Protein AF-0000000084934682 (afdb_homodimer)

pLDDT: mean 83.74, std 20.03, range [25.81, 98.12]

Radius of gyration: 22.5 Å; Cα contacts (8 Å, |Δi|>4): 576; chains: 2; bounding box: 43×76×53 Å

Solvent-accessible surface area (backbone atoms only — not comparable to full-atom values): 17493 Å² total; per-residue (Å²): 131,80,69,84,60,88,64,85,60,50,71,60,46,51,49,49,52,50,54,51,46,47,50,42,74,69,36,77,46,41,71,40,41,32,33,26,40,72,88,53,44,62,45,45,61,56,53,51,65,71,56,56,57,58,63,85,77,63,97,74,77,80,88,66,67,68,67,53,35,62,69,46,49,42,53,41,40,40,51,52,51,57,51,47,55,53,40,20,61,41,44,59,10,59,57,66,57,35,35,40,37,39,22,68,58,14,28,41,39,35,32,59,30,85,87,51,26,33,41,28,37,36,27,39,51,82,42,54,63,69,58,54,51,49,54,49,50,54,47,35,63,57,44,47,76,52,63,38,74,69,40,46,53,52,31,38,51,54,50,56,65,29,100,131,81,68,87,57,87,67,86,59,51,71,61,46,51,49,48,51,49,53,51,47,46,50,42,74,70,35,78,45,41,73,41,41,34,34,26,40,72,88,52,43,63,44,46,62,57,52,52,65,71,55,58,60,58,65,82,79,64,98,69,75,78,87,65,66,68,66,53,35,62,69,46,48,41,53,41,39,38,51,51,52,56,51,47,54,52,39,20,61,40,43,61,10,60,57,67,56,36,36,40,38,39,23,69,58,14,27,40,38,36,33,59,29,83,85,53,25,33,42,28,37,37,26,39,51,83,42,56,62,68,59,52,51,50,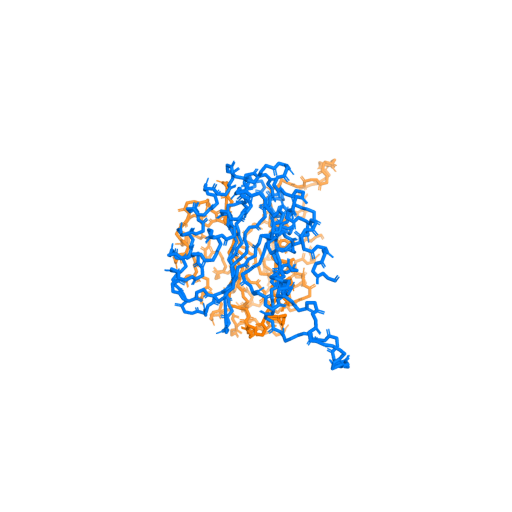54,50,50,56,46,37,62,56,44,49,76,53,62,38,74,68,41,47,51,52,30,39,50,53,49,55,65,29,97

Organism: Streptomyces venezuelae (strain ATCC 10712 / CBS 650.69 / DSM 40230 / JCM 4526 / NBRC 13096 / PD 04745) (NCBI:txid953739)

Nearest PDB structures (foldseek):
  9jue-assembly1_E  TM=8.739E-01  e=3.875E-07  Promethearchaeum syntrophicum
  1j3w-assembly1_B  TM=8.476E-01  e=4.108E-07  Thermus thermophilus HB8
  6izw-assembly1_B  TM=8.579E-01  e=1.666E-06  Myxococcus xanthus DK 1622
  6hjm-assembly2_E  TM=8.712E-01  e=7.593E-06  Myxococcus xanthus
  6hjm-assembly9_P  TM=7.479E-01  e=3.557E-06  Myxococcus xanthus

Structure (mmCIF, N/CA/C/O backbone):
data_AF-0000000084934682-model_v1
#
loop_
_entity.id
_entity.type
_entity.pdbx_description
1 polymer 'Roadblock/LAMTOR2 domain-containing protein'
#
loop_
_atom_site.group_PDB
_atom_site.id
_atom_site.type_symbol
_atom_site.label_atom_id
_atom_site.label_alt_id
_atom_site.label_comp_id
_atom_site.label_asym_id
_atom_site.label_entity_id
_atom_site.label_seq_id
_atom_site.pdbx_PDB_ins_code
_atom_site.Cartn_x
_atom_site.Cartn_y
_atom_site.Cartn_z
_atom_site.occupancy
_atom_site.B_iso_or_equiv
_atom_site.auth_seq_id
_atom_site.auth_comp_id
_atom_site.auth_asym_id
_atom_site.auth_atom_id
_atom_site.pdbx_PDB_model_num
ATOM 1 N N . MET A 1 1 ? -8.125 36.375 29.031 1 25.81 1 MET A N 1
ATOM 2 C CA . MET A 1 1 ? -8.445 35.75 27.75 1 25.81 1 MET A CA 1
ATOM 3 C C . MET A 1 1 ? -7.207 35.094 27.156 1 25.81 1 MET A C 1
ATOM 5 O O . MET A 1 1 ? -6.387 35.781 26.516 1 25.81 1 MET A O 1
ATOM 9 N N . THR A 1 2 ? -6.469 34.25 27.844 1 29.22 2 THR A N 1
ATOM 10 C CA . THR A 1 2 ? -5.223 33.625 27.391 1 29.22 2 THR A CA 1
ATOM 11 C C . THR A 1 2 ? -5.438 32.812 26.125 1 29.22 2 THR A C 1
ATOM 13 O O . THR A 1 2 ? -6.23 31.859 26.125 1 29.22 2 THR A O 1
ATOM 16 N N . ALA A 1 3 ? -5.625 33.469 24.953 1 35.53 3 ALA A N 1
ATOM 17 C CA . ALA A 1 3 ? -5.633 32.75 23.672 1 35.53 3 ALA A CA 1
ATOM 18 C C . ALA A 1 3 ? -4.684 31.578 23.672 1 35.53 3 ALA A C 1
ATOM 20 O O . ALA A 1 3 ? -3.516 31.703 24.062 1 35.53 3 ALA A O 1
ATOM 21 N N . THR A 1 4 ? -5.035 30.484 24.078 1 36.31 4 THR A N 1
ATOM 22 C CA . THR A 1 4 ? -4.258 29.266 23.969 1 36.31 4 THR A CA 1
ATOM 23 C C . THR A 1 4 ? -3.404 29.266 22.703 1 36.31 4 THR A C 1
ATOM 25 O O . THR A 1 4 ? -3.936 29.297 21.594 1 36.31 4 THR A O 1
ATOM 28 N N . GLY A 1 5 ? -2.334 30.125 22.516 1 36.66 5 GLY A N 1
ATOM 29 C CA . GLY A 1 5 ? -1.32 30.594 21.578 1 36.66 5 GLY A CA 1
ATOM 30 C C . GLY A 1 5 ? -0.757 29.484 20.719 1 36.66 5 GLY A C 1
ATOM 31 O O . GLY A 1 5 ? -0.139 28.547 21.234 1 36.66 5 GLY A O 1
ATOM 32 N N . THR A 1 6 ? -1.386 28.859 19.719 1 45.22 6 THR A N 1
ATOM 33 C CA . THR A 1 6 ? -0.563 28.625 18.547 1 45.22 6 THR A CA 1
ATOM 34 C C . THR A 1 6 ? 0.583 29.625 18.469 1 45.22 6 THR A C 1
ATOM 36 O O . THR A 1 6 ? 0.574 30.531 17.641 1 45.22 6 THR A O 1
ATOM 39 N N . PHE A 1 7 ? 0.821 30.516 19.359 1 51.47 7 PHE A N 1
ATOM 40 C CA . PHE A 1 7 ? 1.678 31.656 19.656 1 51.47 7 PHE A CA 1
ATOM 41 C C . PHE A 1 7 ? 3.09 31.422 19.125 1 51.47 7 PHE A C 1
ATOM 43 O O . PHE A 1 7 ? 3.693 32.312 18.547 1 51.47 7 PHE A O 1
ATOM 50 N N . GLY A 1 8 ? 3.85 30.266 19.453 1 69.69 8 GLY A N 1
ATOM 51 C CA . GLY A 1 8 ? 5.293 30.203 19.297 1 69.69 8 GLY A CA 1
ATOM 52 C C . GLY A 1 8 ? 5.723 29.531 18.016 1 69.69 8 GLY A C 1
ATOM 53 O O . GLY A 1 8 ? 6.902 29.203 17.844 1 69.69 8 GLY A O 1
ATOM 54 N N . LEU A 1 9 ? 4.66 29.172 17.203 1 82.31 9 LEU A N 1
ATOM 55 C CA . LEU A 1 9 ? 5.203 28.531 16.016 1 82.31 9 LEU A CA 1
ATOM 56 C C . LEU A 1 9 ? 5.719 29.562 15.023 1 82.31 9 LEU A C 1
ATOM 58 O O . LEU A 1 9 ? 5.156 30.656 14.906 1 82.31 9 LEU A O 1
ATOM 62 N N . SER A 1 10 ? 6.75 29.188 14.367 1 92.19 10 SER A N 1
ATOM 63 C CA . SER A 1 10 ? 7.293 30.031 13.312 1 92.19 10 SER A CA 1
ATOM 64 C C . SER A 1 10 ? 6.305 30.188 12.156 1 92.19 10 SER A C 1
ATOM 66 O O . SER A 1 10 ? 5.328 29.438 12.07 1 92.19 10 SER A O 1
ATOM 68 N N . THR A 1 11 ? 6.453 31.219 11.359 1 91.75 11 THR A N 1
ATOM 69 C CA . THR A 1 11 ? 5.633 31.438 10.172 1 91.75 11 THR A CA 1
ATOM 70 C C . THR A 1 11 ? 5.672 30.219 9.25 1 91.75 11 THR A C 1
ATOM 72 O O . THR A 1 11 ? 4.652 29.844 8.664 1 91.75 11 THR A O 1
ATOM 75 N N . GLU A 1 12 ? 6.84 29.594 9.18 1 91.44 12 GLU A N 1
ATOM 76 C CA . GLU A 1 12 ? 7.004 28.422 8.344 1 91.44 12 GLU A CA 1
ATOM 77 C C . GLU A 1 12 ? 6.16 27.25 8.859 1 91.44 12 GLU A C 1
ATOM 79 O O . GLU A 1 12 ? 5.508 26.562 8.078 1 91.44 12 GLU A O 1
ATOM 84 N N . ALA A 1 13 ? 6.16 27.109 10.062 1 91.88 13 ALA A N 1
ATOM 85 C CA . ALA A 1 13 ? 5.383 26.031 10.672 1 91.88 13 ALA A CA 1
ATOM 86 C C . ALA A 1 13 ? 3.887 26.266 10.492 1 91.88 13 ALA A C 1
ATOM 88 O O . ALA A 1 13 ? 3.143 25.328 10.172 1 91.88 13 ALA A O 1
ATOM 89 N N . ARG A 1 14 ? 3.469 27.438 10.703 1 91.31 14 ARG A N 1
ATOM 90 C CA . ARG A 1 14 ? 2.064 27.797 10.508 1 91.31 14 ARG A CA 1
ATOM 91 C C . ARG A 1 14 ? 1.646 27.594 9.055 1 91.31 14 ARG A C 1
ATOM 93 O O . ARG A 1 14 ? 0.523 27.172 8.781 1 91.31 14 ARG A O 1
ATOM 100 N N . ASN A 1 15 ? 2.566 27.969 8.18 1 90.62 15 ASN A N 1
ATOM 101 C CA . ASN A 1 15 ? 2.311 27.75 6.762 1 90.62 15 ASN A CA 1
ATOM 102 C C . ASN A 1 15 ? 2.082 26.281 6.445 1 90.62 15 ASN A C 1
ATOM 104 O O . ASN A 1 15 ? 1.213 25.938 5.641 1 90.62 15 ASN A O 1
ATOM 108 N N . LEU A 1 16 ? 2.816 25.453 7.066 1 92.06 16 LEU A N 1
ATOM 109 C CA . LEU A 1 16 ? 2.68 24.016 6.836 1 92.06 16 LEU A CA 1
ATOM 110 C C . LEU A 1 16 ? 1.343 23.516 7.367 1 92.06 16 LEU A C 1
ATOM 112 O O . LEU A 1 16 ? 0.713 22.641 6.75 1 92.06 16 LEU A O 1
ATOM 116 N N . GLN A 1 17 ? 1.027 24.016 8.461 1 90.69 17 GLN A N 1
ATOM 117 C CA . GLN A 1 17 ? -0.274 23.672 9.023 1 90.69 17 GLN A CA 1
ATOM 118 C C . GLN A 1 17 ? -1.404 24.062 8.078 1 90.69 17 GLN A C 1
ATOM 120 O O . GLN A 1 17 ? -2.338 23.281 7.859 1 90.69 17 GLN A O 1
ATOM 125 N N . TRP A 1 18 ? -1.23 25.25 7.609 1 91 18 TRP A N 1
ATOM 126 C CA . TRP A 1 18 ? -2.221 25.734 6.656 1 91 18 TRP A CA 1
ATOM 127 C C . TRP A 1 18 ? -2.254 24.859 5.41 1 91 18 TRP A C 1
ATOM 129 O O . TRP A 1 18 ? -3.33 24.516 4.91 1 91 18 TRP A O 1
ATOM 139 N N . LEU A 1 19 ? -1.07 24.438 4.902 1 92.12 19 LEU A N 1
ATOM 140 C CA . LEU A 1 19 ? -0.975 23.594 3.721 1 92.12 19 LEU A CA 1
ATOM 141 C C . LEU A 1 19 ? -1.658 22.25 3.965 1 92.12 19 LEU A C 1
ATOM 143 O O . LEU A 1 19 ? -2.344 21.734 3.082 1 92.12 19 LEU A O 1
ATOM 147 N N . LEU A 1 20 ? -1.482 21.766 5.102 1 93.56 20 LEU A N 1
ATOM 148 C CA . LEU A 1 20 ? -2.09 20.484 5.457 1 93.56 20 LEU A CA 1
ATOM 149 C C . LEU A 1 20 ? -3.609 20.609 5.531 1 93.56 20 LEU A C 1
ATOM 151 O O . LEU A 1 20 ? -4.332 19.75 5.027 1 93.56 20 LEU A O 1
ATOM 155 N N . GLY A 1 21 ? -4.016 21.656 6.199 1 91.38 21 GLY A N 1
ATOM 156 C CA . GLY A 1 21 ? -5.445 21.906 6.273 1 91.38 21 GLY A CA 1
ATOM 157 C C . GLY A 1 21 ? -6.098 22.062 4.91 1 91.38 21 GLY A C 1
ATOM 158 O O . GLY A 1 21 ? -7.203 21.562 4.688 1 91.38 21 GLY A O 1
ATOM 159 N N . ASN A 1 22 ? -5.426 22.688 4.004 1 90.56 22 ASN A N 1
ATOM 160 C CA . ASN A 1 22 ? -5.918 22.875 2.646 1 90.56 22 ASN A CA 1
ATOM 161 C C . ASN A 1 22 ? -6.102 21.547 1.924 1 90.56 22 ASN A C 1
ATOM 163 O O . ASN A 1 22 ? -7.027 21.391 1.126 1 90.56 22 ASN A O 1
ATOM 167 N N . LEU A 1 23 ? -5.203 20.672 2.221 1 91.88 23 LEU A N 1
ATOM 168 C CA . LEU A 1 23 ? -5.297 19.344 1.604 1 91.88 23 LEU A CA 1
ATOM 169 C C . LEU A 1 23 ? -6.609 18.672 1.982 1 91.88 23 LEU A C 1
ATOM 171 O O . LEU A 1 23 ? -7.277 18.078 1.126 1 91.88 23 LEU A O 1
ATOM 175 N N . VAL A 1 24 ? -7.047 18.766 3.141 1 91.19 24 VAL A N 1
ATOM 176 C CA . VAL A 1 24 ? -8.273 18.141 3.617 1 91.19 24 VAL A CA 1
ATOM 177 C C . VAL A 1 24 ? -9.484 18.844 3.004 1 91.19 24 VAL A C 1
ATOM 179 O O . VAL A 1 24 ? -10.453 18.203 2.6 1 91.19 24 VAL A O 1
ATOM 182 N N . GLU A 1 25 ? -9.414 20.094 2.93 1 91.06 25 GLU A N 1
ATOM 183 C CA . GLU A 1 25 ? -10.547 20.891 2.471 1 91.06 25 GLU A CA 1
ATOM 184 C C . GLU A 1 25 ? -10.695 20.812 0.954 1 91.06 25 GLU A C 1
ATOM 186 O O . GLU A 1 25 ? -11.812 20.797 0.433 1 91.06 25 GLU A O 1
ATOM 191 N N . GLU A 1 26 ? -9.648 20.641 0.26 1 92.06 26 GLU A N 1
ATOM 192 C CA . GLU A 1 26 ? -9.664 20.797 -1.189 1 92.06 26 GLU A CA 1
ATOM 193 C C . GLU A 1 26 ? -9.828 19.469 -1.9 1 92.06 26 GLU A C 1
ATOM 195 O O . GLU A 1 26 ? -10.203 19.422 -3.074 1 92.06 26 GLU A O 1
ATOM 200 N N . VAL A 1 27 ? -9.477 18.438 -1.217 1 95.12 27 VAL A N 1
ATOM 201 C CA . VAL A 1 27 ? -9.484 17.141 -1.902 1 95.12 27 VAL A CA 1
ATOM 202 C C . VAL A 1 27 ? -10.703 16.328 -1.472 1 95.12 27 VAL A C 1
ATOM 204 O O . VAL A 1 27 ? -10.758 15.828 -0.347 1 95.12 27 VAL A O 1
ATOM 207 N N . PRO A 1 28 ? -11.648 16.203 -2.396 1 95.31 28 PRO A N 1
ATOM 208 C CA . PRO A 1 28 ? -12.836 15.422 -2.037 1 95.31 28 PRO A CA 1
ATOM 209 C C . PRO A 1 28 ? -12.5 14.023 -1.528 1 95.31 28 PRO A C 1
ATOM 211 O O . PRO A 1 28 ? -11.633 13.352 -2.096 1 95.31 28 PRO A O 1
ATOM 214 N N . GLY A 1 29 ? -13.164 13.711 -0.409 1 96.12 29 GLY A N 1
ATOM 215 C CA . GLY A 1 29 ? -13.016 12.359 0.12 1 96.12 29 GLY A CA 1
ATOM 216 C C . GLY A 1 29 ? -11.961 12.258 1.202 1 96.12 29 GLY A C 1
ATOM 217 O O . GLY A 1 29 ? -11.906 11.266 1.932 1 96.12 29 GLY A O 1
ATOM 218 N N . VAL A 1 30 ? -11.07 13.219 1.27 1 96.31 30 VAL A N 1
ATOM 219 C CA . VAL A 1 30 ? -10.039 13.18 2.299 1 96.31 30 VAL A CA 1
ATOM 220 C C . VAL A 1 30 ? -10.664 13.438 3.668 1 96.31 30 VAL A C 1
ATOM 222 O O . VAL A 1 30 ? -11.398 14.414 3.848 1 96.31 30 VAL A O 1
ATOM 225 N N . ARG A 1 31 ? -10.359 12.594 4.57 1 94.25 31 ARG A N 1
ATOM 226 C CA . ARG A 1 31 ? -10.914 12.68 5.914 1 94.25 31 ARG A CA 1
ATOM 227 C C . ARG A 1 31 ? -9.898 13.266 6.891 1 94.25 31 ARG A C 1
ATOM 229 O O . ARG A 1 31 ? -10.242 14.094 7.734 1 94.25 31 ARG A O 1
ATOM 236 N N . SER A 1 32 ? -8.703 12.836 6.801 1 93.75 32 SER A N 1
ATOM 237 C CA . SER A 1 32 ? -7.645 13.312 7.684 1 93.75 32 SER A CA 1
ATOM 238 C C . SER A 1 32 ? -6.27 13.133 7.047 1 93.75 32 SER A C 1
ATOM 240 O O . SER A 1 32 ? -6.105 12.328 6.129 1 93.75 32 SER A O 1
ATOM 242 N N . VAL A 1 33 ? -5.328 13.914 7.52 1 95.88 33 VAL A N 1
ATOM 243 C CA . VAL A 1 33 ? -3.953 13.875 7.027 1 95.88 33 VAL A CA 1
ATOM 244 C C . VAL A 1 33 ? -2.982 13.992 8.203 1 95.88 33 VAL A C 1
ATOM 246 O O . VAL A 1 33 ? -3.311 14.586 9.234 1 95.88 33 VAL A O 1
ATOM 249 N N . ALA A 1 34 ? -1.797 13.43 8.016 1 95.31 34 ALA A N 1
ATOM 250 C CA . ALA A 1 34 ? -0.75 13.523 9.031 1 95.31 34 ALA A CA 1
ATOM 251 C C . ALA A 1 34 ? 0.635 13.523 8.391 1 95.31 34 ALA A C 1
ATOM 253 O O . ALA A 1 34 ? 0.842 12.906 7.344 1 95.31 34 ALA A O 1
ATOM 254 N N . VAL A 1 35 ? 1.531 14.242 9 1 95.69 35 VAL A N 1
ATOM 255 C CA . VAL A 1 35 ? 2.949 14.188 8.656 1 95.69 35 VAL A CA 1
ATOM 256 C C . VAL A 1 35 ? 3.729 13.508 9.781 1 95.69 35 VAL A C 1
ATOM 258 O O . VAL A 1 35 ? 3.633 13.914 10.938 1 95.69 35 VAL A O 1
ATOM 261 N N . VAL A 1 36 ? 4.43 12.508 9.438 1 95.56 36 VAL A N 1
ATOM 262 C CA . VAL A 1 36 ? 5.184 11.703 10.391 1 95.56 36 VAL A CA 1
ATOM 263 C C . VAL A 1 36 ? 6.672 11.766 10.055 1 95.56 36 VAL A C 1
ATOM 265 O O . VAL A 1 36 ? 7.055 11.68 8.883 1 95.56 36 VAL A O 1
ATOM 268 N N . SER A 1 37 ? 7.477 11.922 11.047 1 94.25 37 SER A N 1
ATOM 269 C CA . SER A 1 37 ? 8.922 11.953 10.844 1 94.25 37 SER A CA 1
ATOM 270 C C . SER A 1 37 ? 9.461 10.57 10.484 1 94.25 37 SER A C 1
ATOM 272 O O . SER A 1 37 ? 8.75 9.57 10.617 1 94.25 37 SER A O 1
ATOM 274 N N . SER A 1 38 ? 10.758 10.562 10.039 1 91.81 38 SER A N 1
ATOM 275 C CA . SER A 1 38 ? 11.398 9.32 9.617 1 91.81 38 SER A CA 1
ATOM 276 C C . SER A 1 38 ? 11.516 8.344 10.781 1 91.81 38 SER A C 1
ATOM 278 O O . SER A 1 38 ? 11.578 7.129 10.57 1 91.81 38 SER A O 1
ATOM 280 N N . ASP A 1 39 ? 11.539 8.891 11.977 1 90.5 39 ASP A N 1
ATOM 281 C CA . ASP A 1 39 ? 11.664 8.016 13.141 1 90.5 39 ASP A CA 1
ATOM 282 C C . ASP A 1 39 ? 10.297 7.641 13.695 1 90.5 39 ASP A C 1
ATOM 284 O O . ASP A 1 39 ? 10.195 7.059 14.781 1 90.5 39 ASP A O 1
ATOM 288 N N . GLY A 1 40 ? 9.219 8.031 13.039 1 92.62 40 GLY A N 1
ATOM 289 C CA . GLY A 1 40 ? 7.879 7.551 13.344 1 92.62 40 GLY A CA 1
ATOM 290 C C . GLY A 1 40 ? 7.102 8.477 14.258 1 92.62 40 GLY A C 1
ATOM 291 O O . GLY A 1 40 ? 6.082 8.086 14.828 1 92.62 40 GLY A O 1
ATOM 292 N N . LEU A 1 41 ? 7.562 9.711 14.453 1 91.44 41 LEU A N 1
ATOM 293 C CA . LEU A 1 41 ? 6.902 10.664 15.336 1 91.44 41 LEU A CA 1
ATOM 294 C C . LEU A 1 41 ? 5.949 11.555 14.555 1 91.44 41 LEU A C 1
ATOM 296 O O . LEU A 1 41 ? 6.266 12 13.445 1 91.44 41 LEU A O 1
ATOM 300 N N . MET A 1 42 ? 4.832 11.812 15.18 1 93.19 42 MET A N 1
ATOM 301 C CA . MET A 1 42 ? 3.859 12.703 14.555 1 93.19 42 MET A CA 1
ATOM 302 C C . MET A 1 42 ? 4.352 14.148 14.578 1 93.19 42 MET A C 1
ATOM 304 O O . MET A 1 42 ? 4.727 14.664 15.633 1 93.19 42 MET A O 1
ATOM 308 N N . LEU A 1 43 ? 4.406 14.773 13.438 1 93.25 43 LEU A N 1
ATOM 309 C CA . LEU A 1 43 ? 4.832 16.172 13.344 1 93.25 43 LEU A CA 1
ATOM 310 C C . LEU A 1 43 ? 3.629 17.094 13.195 1 93.25 43 LEU A C 1
ATOM 312 O O . LEU A 1 43 ? 3.607 18.188 13.773 1 93.25 43 LEU A O 1
ATOM 316 N N . LEU A 1 44 ? 2.682 16.672 12.406 1 91.81 44 LEU A N 1
ATOM 317 C CA . LEU A 1 44 ? 1.493 17.469 12.117 1 91.81 44 LEU A CA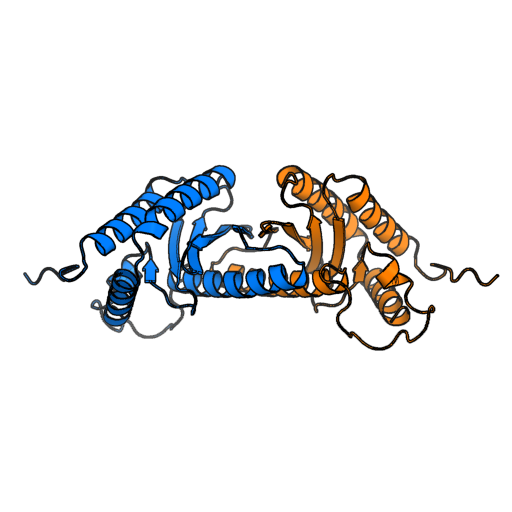 1
ATOM 318 C C . LEU A 1 44 ? 0.283 16.562 11.875 1 91.81 44 LEU A C 1
ATOM 320 O O . LEU A 1 44 ? 0.419 15.469 11.336 1 91.81 44 LEU A O 1
ATOM 324 N N . SER A 1 45 ? -0.87 16.969 12.234 1 91 45 SER A N 1
ATOM 325 C CA . SER A 1 45 ? -2.137 16.297 11.977 1 91 45 SER A CA 1
ATOM 326 C C . SER A 1 45 ? -3.244 17.297 11.664 1 91 45 SER A C 1
ATOM 328 O O . SER A 1 45 ? -3.221 18.422 12.156 1 91 45 SER A O 1
ATOM 330 N N . SER A 1 46 ? -4.145 16.812 10.875 1 84.06 46 SER A N 1
ATOM 331 C CA . SER A 1 46 ? -5.254 17.703 10.539 1 84.06 46 SER A CA 1
ATOM 332 C C . SER A 1 46 ? -6.289 17.734 11.656 1 84.06 46 SER A C 1
ATOM 334 O O . SER A 1 46 ? -7.152 18.625 11.68 1 84.06 46 SER A O 1
ATOM 336 N N . ASP A 1 47 ? -6.469 16.656 12.461 1 73.5 47 ASP A N 1
ATOM 337 C CA . ASP A 1 47 ? -7.453 16.641 13.539 1 73.5 47 ASP A CA 1
ATOM 338 C C . ASP A 1 47 ? -6.992 17.516 14.711 1 73.5 47 ASP A C 1
ATOM 340 O O . ASP A 1 47 ? -5.938 17.266 15.297 1 73.5 47 ASP A O 1
ATOM 344 N N . PRO A 1 48 ? -7.773 18.625 14.867 1 56.97 48 PRO A N 1
ATOM 345 C CA . PRO A 1 48 ? -7.438 19.516 15.984 1 56.97 48 PRO A CA 1
ATOM 346 C C . PRO A 1 48 ? -7.52 18.812 17.344 1 56.97 48 PRO A C 1
ATOM 348 O O . PRO A 1 48 ? -6.848 19.219 18.297 1 56.97 48 PRO A O 1
ATOM 351 N N . ALA A 1 49 ? -8.68 17.938 17.422 1 53.06 49 ALA A N 1
ATOM 352 C CA . ALA A 1 49 ? -8.867 17.359 18.75 1 53.06 49 ALA A CA 1
ATOM 353 C C . ALA A 1 49 ? -7.582 16.719 19.25 1 53.06 49 ALA A C 1
ATOM 355 O O . ALA A 1 49 ? -7.32 16.719 20.453 1 53.06 49 ALA A O 1
ATOM 356 N N . VAL A 1 50 ? -6.863 16.203 18.328 1 49.91 50 VAL A N 1
ATOM 357 C CA . VAL A 1 50 ? -5.582 15.68 18.781 1 49.91 50 VAL A CA 1
ATOM 358 C C . VAL A 1 50 ? -4.66 16.828 19.188 1 49.91 50 VAL A C 1
ATOM 360 O O . VAL A 1 50 ? -3.867 16.688 20.125 1 49.91 50 VAL A O 1
ATOM 363 N N . GLN A 1 51 ? -4.793 18.031 18.484 1 46.38 51 GLN A N 1
ATOM 364 C CA . GLN A 1 51 ? -3.955 19.156 18.859 1 46.38 51 GLN A CA 1
ATOM 365 C C . GLN A 1 51 ? -4.395 19.75 20.203 1 46.38 51 GLN A C 1
ATOM 367 O O . GLN A 1 51 ? -3.562 20.219 20.984 1 46.38 51 GLN A O 1
ATOM 372 N N . GLN A 1 52 ? -5.773 20.047 20.438 1 42.66 52 GLN A N 1
ATOM 373 C CA . GLN A 1 52 ? -6.309 20.766 21.594 1 42.66 52 GLN A CA 1
ATOM 374 C C . GLN A 1 52 ? -6.539 19.812 22.766 1 42.66 52 GLN A C 1
ATOM 376 O O . GLN A 1 52 ? -6.867 20.25 23.875 1 42.66 52 GLN A O 1
ATOM 381 N N . SER A 1 53 ? -6.699 18.656 22.641 1 44.56 53 SER A N 1
ATOM 382 C CA . SER A 1 53 ? -7.273 17.875 23.719 1 44.56 53 SER A CA 1
ATOM 383 C C . SER A 1 53 ? -6.414 17.953 24.984 1 44.56 53 SER A C 1
ATOM 385 O O . SER A 1 53 ? -6.43 17.047 25.812 1 44.56 53 SER A O 1
ATOM 387 N N . THR A 1 54 ? -5.648 19.172 25.078 1 37.28 54 THR A N 1
ATOM 388 C CA . THR A 1 54 ? -5.109 19.141 26.438 1 37.28 54 THR A CA 1
ATOM 389 C C . THR A 1 54 ? -6.234 19.219 27.469 1 37.28 54 THR A C 1
ATOM 391 O O . THR A 1 54 ? -6.07 18.781 28.609 1 37.28 54 THR A O 1
ATOM 394 N N . THR A 1 55 ? -7.156 20.438 27.547 1 34.06 55 THR A N 1
ATOM 395 C CA . THR A 1 55 ? -7.973 20.734 28.719 1 34.06 55 THR A CA 1
ATOM 396 C C . THR A 1 55 ? -9.062 19.688 28.906 1 34.06 55 THR A C 1
ATOM 398 O O . THR A 1 55 ? -9.633 19.562 29.984 1 34.06 55 THR A O 1
ATOM 401 N N . ALA A 1 56 ? -10.266 19.875 28.203 1 35.84 56 ALA A N 1
ATOM 402 C CA . ALA A 1 56 ? -11.383 19.141 28.781 1 35.84 56 ALA A CA 1
ATOM 403 C C . ALA A 1 56 ? -10.945 17.75 29.25 1 35.84 56 ALA A C 1
ATOM 405 O O . ALA A 1 56 ? -10.281 17.016 28.516 1 35.84 56 ALA A O 1
ATOM 406 N N . ALA A 1 57 ? -10.945 17.594 30.734 1 33.09 57 ALA A N 1
ATOM 407 C CA . ALA A 1 57 ? -10.5 16.641 31.75 1 33.09 57 ALA A CA 1
ATOM 408 C C . ALA A 1 57 ? -10.367 15.242 31.188 1 33.09 57 ALA A C 1
ATOM 410 O O . ALA A 1 57 ? -10.859 14.961 30.094 1 33.09 57 ALA A O 1
ATOM 411 N N . ALA A 1 58 ? -10.383 14.102 32.25 1 33.44 58 ALA A N 1
ATOM 412 C CA . ALA A 1 58 ? -10.539 12.742 32.75 1 33.44 58 ALA A CA 1
ATOM 413 C C . ALA A 1 58 ? -11.672 12.016 32 1 33.44 58 ALA A C 1
ATOM 415 O O . ALA A 1 58 ? -12.156 10.984 32.469 1 33.44 58 ALA A O 1
ATOM 416 N N . GLU A 1 59 ? -12.664 12.602 31.594 1 35.28 59 GLU A N 1
ATOM 417 C CA . GLU A 1 59 ? -13.641 11.539 31.375 1 35.28 59 GLU A CA 1
ATOM 418 C C . GLU A 1 59 ? -12.977 10.289 30.828 1 35.28 59 GLU A C 1
ATOM 420 O O . GLU A 1 59 ? -12.344 10.328 29.766 1 35.28 59 GLU A O 1
ATOM 425 N N . ALA A 1 60 ? -12.523 9.461 31.812 1 33.06 60 ALA A N 1
ATOM 426 C CA . ALA A 1 60 ? -11.625 8.453 32.344 1 33.06 60 ALA A CA 1
ATOM 427 C C . ALA A 1 60 ? -11.219 7.438 31.297 1 33.06 60 ALA A C 1
ATOM 429 O O . ALA A 1 60 ? -10.047 7.086 31.172 1 33.06 60 ALA A O 1
ATOM 430 N N . GLY A 1 61 ? -12.008 6.316 31.125 1 35.47 61 GLY A N 1
ATOM 431 C CA . GLY A 1 61 ? -11.719 4.891 31.078 1 35.47 61 GLY A CA 1
ATOM 432 C C . GLY A 1 61 ? -11.047 4.465 29.781 1 35.47 61 GLY A C 1
ATOM 433 O O . GLY A 1 61 ? -10.18 3.588 29.797 1 35.47 61 GLY A O 1
ATOM 434 N N . ARG A 1 62 ? -11.914 4.461 28.531 1 38.56 62 ARG A N 1
ATOM 435 C CA . ARG A 1 62 ? -11.5 3.514 27.5 1 38.56 62 ARG A CA 1
ATOM 436 C C . ARG A 1 62 ? -10.297 4.043 26.719 1 38.56 62 ARG A C 1
ATOM 438 O O . ARG A 1 62 ? -10.344 5.145 26.172 1 38.56 62 ARG A O 1
ATOM 445 N N . PRO A 1 63 ? -8.977 3.959 27.094 1 43.94 63 PRO A N 1
ATOM 446 C CA . PRO A 1 63 ? -7.715 4.141 26.375 1 43.94 63 PRO A CA 1
ATOM 447 C C . PRO A 1 63 ? -7.906 4.242 24.875 1 43.94 63 PRO A C 1
ATOM 449 O O . PRO A 1 63 ? -6.93 4.324 24.125 1 43.94 63 PRO A O 1
ATOM 452 N N . ASP A 1 64 ? -8.938 3.664 24.25 1 47.25 64 ASP A N 1
ATOM 453 C CA . ASP A 1 64 ? -9.25 3.367 22.859 1 47.25 64 ASP A CA 1
ATOM 454 C C . ASP A 1 64 ? -9.695 4.625 22.109 1 47.25 64 ASP A C 1
ATOM 456 O O . ASP A 1 64 ? -10.883 4.969 22.125 1 47.25 64 ASP A O 1
ATOM 460 N N . GLY A 1 65 ? -9.055 5.789 22.219 1 49.5 65 GLY A N 1
ATOM 461 C CA . GLY A 1 65 ? -9.57 6.785 21.281 1 49.5 65 GLY A CA 1
ATOM 462 C C . GLY A 1 65 ? -10.266 6.18 20.078 1 49.5 65 GLY A C 1
ATOM 463 O O . GLY A 1 65 ? -10.117 4.988 19.812 1 49.5 65 GLY A O 1
ATOM 464 N N . PRO A 1 66 ? -11.328 6.938 19.531 1 60.25 66 PRO A N 1
ATOM 465 C CA . PRO A 1 66 ? -12.102 6.348 18.438 1 60.25 66 PRO A CA 1
ATOM 466 C C . PRO A 1 66 ? -11.219 5.848 17.297 1 60.25 66 PRO A C 1
ATOM 468 O O . PRO A 1 66 ? -10.172 6.434 17.016 1 60.25 66 PRO A O 1
ATOM 471 N N . ARG A 1 67 ? -11.32 4.645 16.938 1 66.69 67 ARG A N 1
ATOM 472 C CA . ARG A 1 67 ? -10.734 4.109 15.711 1 66.69 67 ARG A CA 1
ATOM 473 C C . ARG A 1 67 ? -10.828 5.121 14.57 1 66.69 67 ARG A C 1
ATOM 475 O O . ARG A 1 67 ? -11.836 5.824 14.438 1 66.69 67 ARG A O 1
ATOM 482 N N . GLY A 1 68 ? -9.719 5.301 13.859 1 72.88 68 GLY A N 1
ATOM 483 C CA . GLY A 1 68 ? -9.688 6.25 12.758 1 72.88 68 GLY A CA 1
ATOM 484 C C . GLY A 1 68 ? -9.117 7.602 13.148 1 72.88 68 GLY A C 1
ATOM 485 O O . GLY A 1 68 ? -9.117 8.539 12.344 1 72.88 68 GLY A O 1
ATOM 486 N N . SER A 1 69 ? -8.641 7.688 14.352 1 79.75 69 SER A N 1
ATOM 487 C CA . SER A 1 69 ? -8.047 8.93 14.828 1 79.75 69 SER A CA 1
ATOM 488 C C . SER A 1 69 ? -6.758 9.25 14.078 1 79.75 69 SER A C 1
ATOM 490 O O . SER A 1 69 ? -6.23 8.406 13.352 1 79.75 69 SER A O 1
ATOM 492 N N . SER A 1 70 ? -6.262 10.445 14.219 1 84.75 70 SER A N 1
ATOM 493 C CA . SER A 1 70 ? -4.996 10.867 13.633 1 84.75 70 SER A CA 1
ATOM 494 C C . SER A 1 70 ? -3.826 10.07 14.203 1 84.75 70 SER A C 1
ATOM 496 O O . SER A 1 70 ? -2.838 9.82 13.516 1 84.75 70 SER A O 1
ATOM 498 N N . ALA A 1 71 ? -3.99 9.734 15.492 1 85.62 71 ALA A N 1
ATOM 499 C CA . ALA A 1 71 ? -2.957 8.898 16.094 1 85.62 71 ALA A CA 1
ATOM 500 C C . ALA A 1 71 ? -2.889 7.531 15.422 1 85.62 71 ALA A C 1
ATOM 502 O O . ALA A 1 71 ? -1.8 7.004 15.188 1 85.62 71 ALA A O 1
ATOM 503 N N . ASP A 1 72 ? -4.02 6.996 15.125 1 93.38 72 ASP A N 1
ATOM 504 C CA . ASP A 1 72 ? -4.066 5.73 14.398 1 93.38 72 ASP A CA 1
ATOM 505 C C . ASP A 1 72 ? -3.451 5.879 13.008 1 93.38 72 ASP A C 1
ATOM 507 O O . ASP A 1 72 ? -2.67 5.027 12.57 1 93.38 72 ASP A O 1
ATOM 511 N N . LEU A 1 73 ? -3.74 6.957 12.391 1 95.31 73 LEU A N 1
ATOM 512 C CA . LEU A 1 73 ? -3.195 7.207 11.062 1 95.31 73 LEU A CA 1
ATOM 513 C C . LEU A 1 73 ? -1.675 7.312 11.109 1 95.31 73 LEU A C 1
ATOM 515 O O . LEU A 1 73 ? -0.983 6.742 10.266 1 95.31 73 LEU A O 1
ATOM 519 N N . ALA A 1 74 ? -1.18 7.957 12.133 1 95 74 ALA A N 1
ATOM 520 C CA . ALA A 1 74 ? 0.267 8.102 12.258 1 95 74 ALA A CA 1
ATOM 521 C C . ALA A 1 74 ? 0.943 6.746 12.438 1 95 74 ALA A C 1
ATOM 523 O O . ALA A 1 74 ? 1.991 6.488 11.836 1 95 74 ALA A O 1
ATOM 524 N N . THR A 1 75 ? 0.38 5.887 13.219 1 94.75 75 THR A N 1
ATOM 525 C CA . THR A 1 75 ? 0.892 4.539 13.43 1 94.75 75 THR A CA 1
ATOM 526 C C . THR A 1 75 ? 0.927 3.76 12.125 1 94.75 75 THR A C 1
ATOM 528 O O . THR A 1 75 ? 1.938 3.137 11.789 1 94.75 75 THR A O 1
ATOM 531 N N . ILE A 1 76 ? -0.079 3.855 11.414 1 96.62 76 ILE A N 1
ATOM 532 C CA . ILE A 1 76 ? -0.218 3.135 10.156 1 96.62 76 ILE A CA 1
ATOM 533 C C . ILE A 1 76 ? 0.792 3.67 9.141 1 96.62 76 ILE A C 1
ATOM 535 O O . ILE A 1 76 ? 1.493 2.895 8.492 1 96.62 76 ILE A O 1
ATOM 539 N N . VAL A 1 77 ? 0.89 4.945 9.039 1 97.44 77 VAL A N 1
ATOM 540 C CA . VAL A 1 77 ? 1.786 5.598 8.094 1 97.44 77 VAL A CA 1
ATOM 541 C C . VAL A 1 77 ? 3.232 5.211 8.391 1 97.44 77 VAL A C 1
ATOM 543 O O . VAL A 1 77 ? 3.992 4.867 7.488 1 97.44 77 VAL A O 1
ATOM 546 N N . SER A 1 78 ? 3.594 5.234 9.68 1 96.94 78 SER A N 1
ATOM 547 C CA . SER A 1 78 ? 4.941 4.844 10.07 1 96.94 78 SER A CA 1
ATOM 548 C C . SER A 1 78 ? 5.223 3.387 9.719 1 96.94 78 SER A C 1
ATOM 550 O O . SER A 1 78 ? 6.293 3.064 9.203 1 96.94 78 SER A O 1
ATOM 552 N N . GLY A 1 79 ? 4.266 2.543 9.969 1 96.81 79 GLY A N 1
ATOM 553 C CA . GLY A 1 79 ? 4.402 1.135 9.633 1 96.81 79 GLY A CA 1
ATOM 554 C C . GLY A 1 79 ? 4.531 0.885 8.148 1 96.81 79 GLY A C 1
ATOM 555 O O . GLY A 1 79 ? 5.434 0.17 7.703 1 96.81 79 GLY A O 1
ATOM 556 N N . ILE A 1 80 ? 3.684 1.469 7.375 1 97.12 80 ILE A N 1
ATOM 557 C CA . ILE A 1 80 ? 3.693 1.322 5.922 1 97.12 80 ILE A CA 1
ATOM 558 C C . ILE A 1 80 ? 5.004 1.865 5.359 1 97.12 80 ILE A C 1
ATOM 560 O O . ILE A 1 80 ? 5.633 1.227 4.512 1 97.12 80 ILE A O 1
ATOM 564 N N . GLY A 1 81 ? 5.418 3.004 5.844 1 96.75 81 GLY A N 1
ATOM 565 C CA . GLY A 1 81 ? 6.68 3.576 5.402 1 96.75 81 GLY A CA 1
ATOM 566 C C . GLY A 1 81 ? 7.867 2.656 5.629 1 96.75 81 GLY A C 1
ATOM 567 O O . GLY A 1 81 ? 8.656 2.416 4.719 1 96.75 81 GLY A O 1
ATOM 568 N N . SER A 1 82 ? 7.961 2.174 6.832 1 95.81 82 SER A N 1
ATOM 569 C CA . SER A 1 82 ? 9.062 1.288 7.191 1 95.81 82 SER A CA 1
ATOM 570 C C . SER A 1 82 ? 9.062 0.027 6.332 1 95.81 82 SER A C 1
ATOM 572 O O . SER A 1 82 ? 10.102 -0.379 5.809 1 95.81 82 SER A O 1
ATOM 574 N N . LEU A 1 83 ? 7.902 -0.551 6.172 1 96.5 83 LEU A N 1
ATOM 575 C CA . LEU A 1 83 ? 7.797 -1.809 5.441 1 96.5 83 LEU A CA 1
ATOM 576 C C . LEU A 1 83 ? 8.117 -1.607 3.965 1 96.5 83 LEU A C 1
ATOM 578 O O . LEU A 1 83 ? 8.789 -2.443 3.352 1 96.5 83 LEU A O 1
ATOM 582 N N . THR A 1 84 ? 7.641 -0.576 3.393 1 97 84 THR A N 1
ATOM 583 C CA . THR A 1 84 ? 7.801 -0.397 1.953 1 97 84 THR A CA 1
ATOM 584 C C . THR A 1 84 ? 9.242 -0.017 1.612 1 97 84 THR A C 1
ATOM 586 O O . THR A 1 84 ? 9.727 -0.326 0.523 1 97 84 THR A O 1
ATOM 589 N N . ILE A 1 85 ? 9.992 0.619 2.52 1 94.31 85 ILE A N 1
ATOM 590 C CA . ILE A 1 85 ? 11.43 0.831 2.348 1 94.31 85 ILE A CA 1
ATOM 591 C C . ILE A 1 85 ? 12.141 -0.516 2.275 1 94.31 85 ILE A C 1
ATOM 593 O O . ILE A 1 85 ? 12.992 -0.727 1.407 1 94.31 85 ILE A O 1
ATOM 597 N N . GLY A 1 86 ? 11.781 -1.379 3.215 1 95.25 86 GLY A N 1
ATOM 598 C CA . GLY A 1 86 ? 12.32 -2.729 3.158 1 95.25 86 GLY A CA 1
ATOM 599 C C . GLY A 1 86 ? 11.977 -3.453 1.871 1 95.25 86 GLY A C 1
ATOM 600 O O . GLY A 1 86 ? 12.828 -4.145 1.298 1 95.25 86 GLY A O 1
ATOM 601 N N . ALA A 1 87 ? 10.773 -3.328 1.443 1 96.38 87 ALA A N 1
ATOM 602 C CA . ALA A 1 87 ? 10.336 -3.943 0.194 1 96.38 87 ALA A CA 1
ATOM 603 C C . ALA A 1 87 ? 11.148 -3.426 -0.988 1 96.38 87 ALA A C 1
ATOM 605 O O . ALA A 1 87 ? 11.562 -4.203 -1.849 1 96.38 87 ALA A O 1
ATOM 606 N N . ALA A 1 88 ? 11.32 -2.146 -1.062 1 96.38 88 ALA A N 1
ATOM 607 C CA . ALA A 1 88 ? 12.086 -1.526 -2.141 1 96.38 88 ALA A CA 1
ATOM 608 C C . ALA A 1 88 ? 13.508 -2.088 -2.201 1 96.38 88 ALA A C 1
ATOM 610 O O . ALA A 1 88 ? 14.039 -2.33 -3.287 1 96.38 88 ALA A O 1
ATOM 611 N N . ARG A 1 89 ? 14.102 -2.303 -1.062 1 95.69 89 ARG A N 1
ATOM 612 C CA . ARG A 1 89 ? 15.445 -2.867 -0.998 1 95.69 89 ARG A CA 1
ATOM 613 C C . ARG A 1 89 ? 15.461 -4.305 -1.503 1 95.69 89 ARG A C 1
ATOM 615 O O . ARG A 1 89 ? 16.328 -4.68 -2.305 1 95.69 89 ARG A O 1
ATOM 622 N N . LEU A 1 90 ? 14.492 -5.047 -1.096 1 94.06 90 LEU A N 1
ATOM 623 C CA . LEU A 1 90 ? 14.43 -6.457 -1.469 1 94.06 90 LEU A CA 1
ATOM 624 C C . LEU A 1 90 ? 14.18 -6.609 -2.965 1 94.06 90 LEU A C 1
ATOM 626 O O . LEU A 1 90 ? 14.641 -7.574 -3.58 1 94.06 90 LEU A O 1
ATOM 630 N N . MET A 1 91 ? 13.508 -5.637 -3.555 1 94.69 91 MET A N 1
ATOM 631 C CA . MET A 1 91 ? 13.094 -5.75 -4.949 1 94.69 91 MET A CA 1
ATOM 632 C C . MET A 1 91 ? 14.016 -4.941 -5.855 1 94.69 91 MET A C 1
ATOM 634 O O . MET A 1 91 ? 13.797 -4.871 -7.066 1 94.69 91 MET A O 1
ATOM 638 N N . ASP A 1 92 ? 14.992 -4.301 -5.27 1 95 92 ASP A N 1
ATOM 639 C CA . ASP A 1 92 ? 15.805 -3.344 -6.012 1 95 92 ASP A CA 1
ATOM 640 C C . ASP A 1 92 ? 14.93 -2.32 -6.734 1 95 92 ASP A C 1
ATOM 642 O O . ASP A 1 92 ? 15.117 -2.07 -7.926 1 95 92 ASP A O 1
ATOM 646 N N . GLY A 1 93 ? 14.016 -1.767 -5.926 1 96.38 93 GLY A N 1
ATOM 647 C CA . GLY A 1 93 ? 12.977 -0.924 -6.496 1 96.38 93 GLY A CA 1
ATOM 648 C C . GLY A 1 93 ? 13.305 0.556 -6.426 1 96.38 93 GLY A C 1
ATOM 649 O O . GLY A 1 93 ? 12.516 1.392 -6.875 1 96.38 93 GLY A O 1
ATOM 650 N N . GLY A 1 94 ? 14.445 0.939 -5.883 1 95.06 94 GLY A N 1
ATOM 651 C CA . GLY A 1 94 ? 14.742 2.348 -5.68 1 95.06 94 GLY A CA 1
ATOM 652 C C . GLY A 1 94 ? 13.898 2.984 -4.586 1 95.06 94 GLY A C 1
ATOM 653 O O . GLY A 1 94 ? 13.523 2.318 -3.619 1 95.06 94 GLY A O 1
ATOM 654 N N . GLY A 1 95 ? 13.68 4.273 -4.688 1 94.56 95 GLY A N 1
ATOM 655 C CA . GLY A 1 95 ? 12.875 4.984 -3.707 1 94.56 95 GLY A CA 1
ATOM 656 C C . GLY A 1 95 ? 11.391 4.711 -3.848 1 94.56 95 GLY A C 1
ATOM 657 O O . GLY A 1 95 ? 10.891 4.531 -4.961 1 94.56 95 GLY A O 1
ATOM 658 N N . VAL A 1 96 ? 10.758 4.68 -2.689 1 95.81 96 VAL A N 1
ATOM 659 C CA . VAL A 1 96 ? 9.312 4.508 -2.691 1 95.81 96 VAL A CA 1
ATOM 660 C C . VAL A 1 96 ? 8.633 5.836 -3.031 1 95.81 96 VAL A C 1
ATOM 662 O O . VAL A 1 96 ? 8.883 6.852 -2.383 1 95.81 96 VAL A O 1
ATOM 665 N N . LYS A 1 97 ? 7.793 5.805 -4.039 1 93.75 97 LYS A N 1
ATOM 666 C CA . LYS A 1 97 ? 7.09 7.012 -4.461 1 93.75 97 LYS A CA 1
ATOM 667 C C . LYS A 1 97 ? 5.766 7.164 -3.717 1 93.75 97 LYS A C 1
ATOM 669 O O . LYS A 1 97 ? 5.434 8.258 -3.254 1 93.75 97 LYS A O 1
ATOM 674 N N . GLN A 1 98 ? 5.066 6.145 -3.646 1 95 98 GLN A N 1
ATOM 675 C CA . GLN A 1 98 ? 3.73 6.207 -3.062 1 95 98 GLN A CA 1
ATOM 676 C C . GLN A 1 98 ? 3.229 4.816 -2.689 1 95 98 GLN A C 1
ATOM 678 O O . GLN A 1 98 ? 3.58 3.828 -3.336 1 95 98 GLN A O 1
ATOM 683 N N . THR A 1 99 ? 2.463 4.734 -1.619 1 97.75 99 THR A N 1
ATOM 684 C CA . THR A 1 99 ? 1.742 3.525 -1.23 1 97.75 99 THR A CA 1
ATOM 685 C C . THR A 1 99 ? 0.259 3.822 -1.032 1 97.75 99 THR A C 1
ATOM 687 O O . THR A 1 99 ? -0.102 4.844 -0.443 1 97.75 99 THR A O 1
ATOM 690 N N . MET A 1 100 ? -0.545 2.951 -1.508 1 97.44 100 MET A N 1
ATOM 691 C CA . MET A 1 100 ? -1.991 3.076 -1.355 1 97.44 100 MET A CA 1
ATOM 692 C C . MET A 1 100 ? -2.594 1.786 -0.811 1 97.44 100 MET A C 1
ATOM 694 O O . MET A 1 100 ? -2.254 0.694 -1.27 1 97.44 100 MET A O 1
ATOM 698 N N . VAL A 1 101 ? -3.439 1.896 0.135 1 97.56 101 VAL A N 1
ATOM 699 C CA . VAL A 1 101 ? -4.211 0.789 0.685 1 97.56 101 VAL A CA 1
ATOM 700 C C . VAL A 1 101 ? -5.703 1.069 0.525 1 97.56 101 VAL A C 1
ATOM 702 O O . VAL A 1 101 ? -6.242 1.979 1.161 1 97.56 101 VAL A O 1
ATOM 705 N N . ALA A 1 102 ? -6.363 0.336 -0.306 1 96.69 102 ALA A N 1
ATOM 706 C CA . ALA A 1 102 ? -7.809 0.431 -0.488 1 96.69 102 ALA A CA 1
ATOM 707 C C . ALA A 1 102 ? -8.539 -0.567 0.403 1 96.69 102 ALA A C 1
ATOM 709 O O . ALA A 1 102 ? -8.25 -1.766 0.373 1 96.69 102 ALA A O 1
ATOM 710 N N . MET A 1 103 ? -9.5 -0.072 1.183 1 96.56 103 MET A N 1
ATOM 711 C CA . MET A 1 103 ? -10.32 -0.89 2.072 1 96.56 103 MET A CA 1
ATOM 712 C C . MET A 1 103 ? -11.805 -0.708 1.766 1 96.56 103 MET A C 1
ATOM 714 O O . MET A 1 103 ? -12.172 0.154 0.968 1 96.56 103 MET A O 1
ATOM 718 N N . GLU A 1 104 ? -12.633 -1.531 2.309 1 96.12 104 GLU A N 1
ATOM 719 C CA . GLU A 1 104 ? -14.078 -1.472 2.104 1 96.12 104 GLU A CA 1
ATOM 720 C C . GLU A 1 104 ? -14.641 -0.126 2.549 1 96.12 104 GLU A C 1
ATOM 722 O O . GLU A 1 104 ? -15.531 0.429 1.894 1 96.12 104 GLU A O 1
ATOM 727 N N . GLU A 1 105 ? -14.094 0.428 3.684 1 96.88 105 GLU A N 1
ATOM 728 C CA . GLU A 1 105 ? -14.719 1.608 4.27 1 96.88 105 GLU A CA 1
ATOM 729 C C . GLU A 1 105 ? -13.75 2.783 4.324 1 96.88 105 GLU A C 1
ATOM 731 O O . GLU A 1 105 ? -13.953 3.736 5.078 1 96.88 105 GLU A O 1
ATOM 736 N N . GLY A 1 106 ? -12.633 2.654 3.518 1 96.69 106 GLY A N 1
ATOM 737 C CA . GLY A 1 106 ? -11.664 3.744 3.506 1 96.69 106 GLY A CA 1
ATOM 738 C C . GLY A 1 106 ? -10.445 3.449 2.652 1 96.69 106 GLY A C 1
ATOM 739 O O . GLY A 1 106 ? -10.336 2.371 2.066 1 96.69 106 GLY A O 1
ATOM 740 N N . SER A 1 107 ? -9.609 4.441 2.594 1 97.62 107 SER A N 1
ATOM 741 C CA . SER A 1 107 ? -8.328 4.332 1.898 1 97.62 107 SER A CA 1
ATOM 742 C C . SER A 1 107 ? -7.234 5.09 2.637 1 97.62 107 SER A C 1
ATOM 744 O O . SER A 1 107 ? -7.504 6.082 3.312 1 97.62 107 SER A O 1
ATOM 746 N N . VAL A 1 108 ? -6.074 4.547 2.52 1 97.81 108 VAL A N 1
ATOM 747 C CA . VAL A 1 108 ? -4.91 5.207 3.104 1 97.81 108 VAL A CA 1
ATOM 748 C C . VAL A 1 108 ? -3.844 5.414 2.031 1 97.81 108 VAL A C 1
ATOM 750 O O . VAL A 1 108 ? -3.537 4.5 1.265 1 97.81 108 VAL A O 1
ATOM 753 N N . PHE A 1 109 ? -3.328 6.613 1.951 1 97.81 109 PHE A N 1
ATOM 754 C CA . PHE A 1 109 ? -2.236 6.961 1.051 1 97.81 109 PHE A CA 1
ATOM 755 C C . PHE A 1 109 ? -1.015 7.426 1.835 1 97.81 109 PHE A C 1
ATOM 757 O O . PHE A 1 109 ? -1.143 8.164 2.812 1 97.81 109 PHE A O 1
ATOM 764 N N . VAL A 1 110 ? 0.126 6.973 1.407 1 98.12 110 VAL A N 1
ATOM 765 C CA . VAL A 1 110 ? 1.379 7.379 2.035 1 98.12 110 VAL A CA 1
ATOM 766 C C . VAL A 1 110 ? 2.371 7.824 0.964 1 98.12 110 VAL A C 1
ATOM 768 O O . VAL A 1 110 ? 2.559 7.137 -0.043 1 98.12 110 VAL A O 1
ATOM 771 N N . MET A 1 111 ? 2.959 8.93 1.17 1 97.5 111 MET A N 1
ATOM 772 C CA . MET A 1 111 ? 3.998 9.453 0.287 1 97.5 111 MET A CA 1
ATOM 773 C C . MET A 1 111 ? 5.164 10.016 1.092 1 97.5 111 MET A C 1
ATOM 775 O O . MET A 1 111 ? 4.957 10.656 2.125 1 97.5 111 MET A O 1
ATOM 779 N N . SER A 1 112 ? 6.309 9.805 0.578 1 94.38 112 SER A N 1
ATOM 780 C CA . SER A 1 112 ? 7.488 10.328 1.262 1 94.3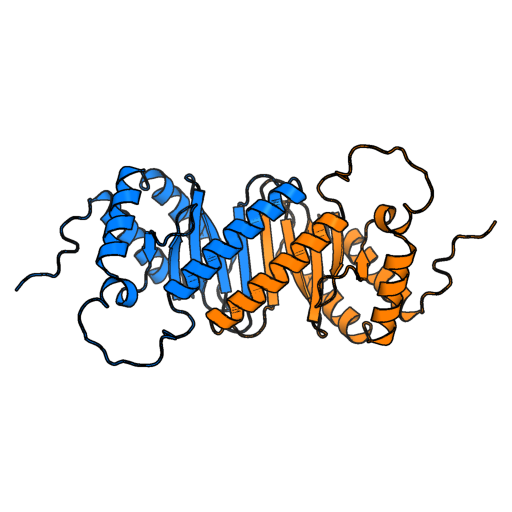8 112 SER A CA 1
ATOM 781 C C . SER A 1 112 ? 7.719 11.797 0.926 1 94.38 112 SER A C 1
ATOM 783 O O . SER A 1 112 ? 7.496 12.219 -0.21 1 94.38 112 SER A O 1
ATOM 785 N N . ILE A 1 113 ? 8.117 12.539 1.9 1 92.5 113 ILE A N 1
ATOM 786 C CA . ILE A 1 113 ? 8.609 13.906 1.733 1 92.5 113 ILE A CA 1
ATOM 787 C C . ILE A 1 113 ? 10.133 13.891 1.609 1 92.5 113 ILE A C 1
ATOM 789 O O . ILE A 1 113 ? 10.781 12.914 1.984 1 92.5 113 ILE A O 1
ATOM 793 N N . SER A 1 114 ? 10.836 14.812 1.01 1 82.81 114 SER A N 1
ATOM 794 C CA . SER A 1 114 ? 12.25 14.891 0.636 1 82.81 114 SER A CA 1
ATOM 795 C C . SER A 1 114 ? 13.148 14.578 1.823 1 82.81 114 SER A C 1
ATOM 797 O O . SER A 1 114 ? 14.211 13.969 1.658 1 82.81 114 SER A O 1
ATOM 799 N N . ASP A 1 115 ? 12.797 14.891 3.043 1 84.31 115 ASP A N 1
ATOM 800 C CA . ASP A 1 115 ? 13.68 14.711 4.188 1 84.31 115 ASP A CA 1
ATOM 801 C C . ASP A 1 115 ? 13.453 13.352 4.848 1 84.31 115 ASP A C 1
ATOM 803 O O . ASP A 1 115 ? 13.992 13.078 5.922 1 84.31 115 ASP A O 1
ATOM 807 N N . GLY A 1 116 ? 12.633 12.523 4.262 1 88.44 116 GLY A N 1
ATOM 808 C CA . GLY A 1 116 ? 12.359 11.211 4.812 1 88.44 116 GLY A CA 1
ATOM 809 C C . GLY A 1 116 ? 11.062 11.141 5.594 1 88.44 116 GLY A C 1
ATOM 810 O O . GLY A 1 116 ? 10.609 10.062 5.965 1 88.44 116 GLY A O 1
ATOM 811 N N . SER A 1 117 ? 10.484 12.32 5.828 1 94.75 117 SER A N 1
ATOM 812 C CA . SER A 1 117 ? 9.164 12.32 6.453 1 94.75 117 SER A CA 1
ATOM 813 C C . SER A 1 117 ? 8.109 11.75 5.512 1 94.75 117 SER A C 1
ATOM 815 O O . SER A 1 117 ? 8.352 11.586 4.316 1 94.75 117 SER A O 1
ATOM 817 N N . LEU A 1 118 ? 6.973 11.391 6.172 1 96.56 118 LEU A N 1
ATOM 818 C CA . LEU A 1 118 ? 5.91 10.766 5.395 1 96.56 118 LEU A CA 1
ATOM 819 C C . LEU A 1 118 ? 4.609 11.547 5.523 1 96.56 118 LEU A C 1
ATOM 821 O O . LEU A 1 118 ? 4.258 12.008 6.613 1 96.56 118 LEU A O 1
ATOM 825 N N . LEU A 1 119 ? 3.979 11.805 4.43 1 97.12 119 LEU A N 1
ATOM 826 C CA . LEU A 1 119 ? 2.605 12.289 4.391 1 97.12 119 LEU A CA 1
ATOM 827 C C . LEU A 1 119 ? 1.616 11.133 4.32 1 97.12 119 LEU A C 1
ATOM 829 O O . LEU A 1 119 ? 1.744 10.25 3.465 1 97.12 119 LEU A O 1
ATOM 833 N N . GLY A 1 120 ? 0.718 11.062 5.285 1 97.88 120 GLY A N 1
ATOM 834 C CA . GLY A 1 120 ? -0.365 10.094 5.281 1 97.88 120 GLY A CA 1
ATOM 835 C C . GLY A 1 120 ? -1.73 10.727 5.086 1 97.88 120 GLY A C 1
ATOM 836 O O . GLY A 1 120 ? -2.041 11.75 5.703 1 97.88 120 GLY A O 1
ATOM 837 N N . VAL A 1 121 ? -2.551 10.125 4.273 1 97.5 121 VAL A N 1
ATOM 838 C CA . VAL A 1 121 ? -3.898 10.617 4.004 1 97.5 121 VAL A CA 1
ATOM 839 C C . VAL A 1 121 ? -4.906 9.484 4.195 1 97.5 121 VAL A C 1
ATOM 841 O O . VAL A 1 121 ? -4.723 8.383 3.668 1 97.5 121 VAL A O 1
ATOM 844 N N . HIS A 1 122 ? -5.832 9.695 4.988 1 97.06 122 HIS A N 1
ATOM 845 C CA . HIS A 1 122 ? -7.012 8.844 5.109 1 97.06 122 HIS A CA 1
ATOM 846 C C . HIS A 1 122 ? -8.188 9.414 4.324 1 97.06 122 HIS A C 1
ATOM 848 O O . HIS A 1 122 ? -8.547 10.578 4.504 1 97.06 122 HIS A O 1
ATOM 854 N N . ALA A 1 123 ? -8.781 8.586 3.463 1 97.38 123 ALA A N 1
ATOM 855 C CA . ALA A 1 123 ? -9.844 9.062 2.588 1 97.38 123 ALA A CA 1
ATOM 856 C C . ALA A 1 123 ? -10.977 8.047 2.498 1 97.38 123 ALA A C 1
ATOM 858 O O . ALA A 1 123 ? -10.867 6.934 3.01 1 97.38 123 ALA A O 1
ATOM 859 N N . THR A 1 124 ? -12.07 8.453 1.964 1 97.12 124 THR A N 1
ATOM 860 C CA . THR A 1 124 ? -13.211 7.586 1.726 1 97.12 124 THR A CA 1
ATOM 861 C C . THR A 1 124 ? -12.867 6.492 0.718 1 97.12 124 THR A C 1
ATOM 863 O O . THR A 1 124 ? -11.914 6.633 -0.05 1 97.12 124 THR A O 1
ATOM 866 N N . PRO A 1 125 ? -13.578 5.426 0.738 1 96.06 125 PRO A N 1
ATOM 867 C CA . PRO A 1 125 ? -13.25 4.305 -0.147 1 96.06 125 PRO A CA 1
ATOM 868 C C . PRO A 1 125 ? -13.477 4.629 -1.621 1 96.06 125 PRO A C 1
ATOM 870 O O . PRO A 1 125 ? -12.891 3.994 -2.498 1 96.06 125 PRO A O 1
ATOM 873 N N . ASP A 1 126 ? -14.328 5.652 -1.911 1 95.12 126 ASP A N 1
ATOM 874 C CA . ASP A 1 126 ? -14.672 5.965 -3.295 1 95.12 126 ASP A CA 1
ATOM 875 C C . ASP A 1 126 ? -13.906 7.188 -3.793 1 95.12 126 ASP A C 1
ATOM 877 O O . ASP A 1 126 ? -14.227 7.738 -4.848 1 95.12 126 ASP A O 1
ATOM 881 N N . CYS A 1 127 ? -12.875 7.559 -3.082 1 96.25 127 CYS A N 1
ATOM 882 C CA . CYS A 1 127 ? -12.086 8.719 -3.504 1 96.25 127 CYS A CA 1
ATOM 883 C C . CYS A 1 127 ? -11.375 8.438 -4.82 1 96.25 127 CYS A C 1
ATOM 885 O O . CYS A 1 127 ? -11.125 7.281 -5.168 1 96.25 127 CYS A O 1
ATOM 887 N N . ASP A 1 128 ? -11.109 9.453 -5.562 1 94.25 128 ASP A N 1
ATOM 888 C CA . ASP A 1 128 ? -10.305 9.336 -6.77 1 94.25 128 ASP A CA 1
ATOM 889 C C . ASP A 1 128 ? -8.812 9.312 -6.434 1 94.25 128 ASP A C 1
ATOM 891 O O . ASP A 1 128 ? -8.234 10.344 -6.078 1 94.25 128 ASP A O 1
ATOM 895 N N . MET A 1 129 ? -8.227 8.195 -6.664 1 92 129 MET A N 1
ATOM 896 C CA . MET A 1 129 ? -6.832 7.984 -6.27 1 92 129 MET A CA 1
ATOM 897 C C . MET A 1 129 ? -5.91 8.938 -7.02 1 92 129 MET A C 1
ATOM 899 O O . MET A 1 129 ? -4.93 9.43 -6.457 1 92 129 MET A O 1
ATOM 903 N N . SER A 1 130 ? -6.246 9.156 -8.297 1 91.12 130 SER A N 1
ATOM 904 C CA . SER A 1 130 ? -5.395 10.031 -9.094 1 91.12 130 SER A CA 1
ATOM 905 C C . SER A 1 130 ? -5.449 11.469 -8.594 1 91.12 130 SER A C 1
ATOM 907 O O . SER A 1 130 ? -4.434 12.164 -8.586 1 91.12 130 SER A O 1
ATOM 909 N N . VAL A 1 131 ? -6.57 11.812 -8.148 1 95.31 131 VAL A N 1
ATOM 910 C CA . VAL A 1 131 ? -6.738 13.172 -7.633 1 95.31 131 VAL A CA 1
ATOM 911 C C . VAL A 1 131 ? -6.02 13.305 -6.289 1 95.31 131 VAL A C 1
ATOM 913 O O . VAL A 1 131 ? -5.277 14.266 -6.07 1 95.31 131 VAL A O 1
ATOM 916 N N . VAL A 1 132 ? -6.203 12.336 -5.418 1 96.38 132 VAL A N 1
ATOM 917 C CA . VAL A 1 132 ? -5.551 12.359 -4.113 1 96.38 132 VAL A CA 1
ATOM 918 C C . VAL A 1 132 ? -4.035 12.359 -4.289 1 96.38 132 VAL A C 1
ATOM 920 O O . VAL A 1 132 ? -3.334 13.195 -3.715 1 96.38 132 VAL A O 1
ATOM 923 N N . ALA A 1 133 ? -3.561 11.539 -5.18 1 94.5 133 ALA A N 1
ATOM 924 C CA . ALA A 1 133 ? -2.125 11.43 -5.418 1 94.5 133 ALA A CA 1
ATOM 925 C C . ALA A 1 133 ? -1.56 12.742 -5.965 1 94.5 133 ALA A C 1
ATOM 927 O O . ALA A 1 133 ? -0.465 13.156 -5.582 1 94.5 133 ALA A O 1
ATOM 928 N N . TYR A 1 134 ? -2.316 13.312 -6.805 1 94.81 134 TYR A N 1
ATOM 929 C CA . TYR A 1 134 ? -1.878 14.57 -7.395 1 94.81 134 TYR A CA 1
ATOM 930 C C . TYR A 1 134 ? -1.733 15.648 -6.324 1 94.81 134 TYR A C 1
ATOM 932 O O . TYR A 1 134 ? -0.71 16.328 -6.262 1 94.81 134 TYR A O 1
ATOM 940 N N . HIS A 1 135 ? -2.66 15.844 -5.512 1 96.69 135 HIS A N 1
ATOM 941 C CA . HIS A 1 135 ? -2.637 16.875 -4.477 1 96.69 135 HIS A CA 1
ATOM 942 C C . HIS A 1 135 ? -1.579 16.562 -3.422 1 96.69 135 HIS A C 1
ATOM 944 O O . HIS A 1 135 ? -0.954 17.484 -2.881 1 96.69 135 HIS A O 1
ATOM 950 N N . MET A 1 136 ? -1.435 15.305 -3.137 1 97.25 136 MET A N 1
ATOM 951 C CA . MET A 1 136 ? -0.354 14.938 -2.229 1 97.25 136 MET A CA 1
ATOM 952 C C . MET A 1 136 ? 1.001 15.344 -2.799 1 97.25 136 MET A C 1
ATOM 954 O O . MET A 1 136 ? 1.84 15.891 -2.084 1 97.25 136 MET A O 1
ATOM 958 N N . ALA A 1 137 ? 1.181 15.109 -4.098 1 95.31 137 ALA A N 1
ATOM 959 C CA . ALA A 1 137 ? 2.436 15.492 -4.746 1 95.31 137 ALA A CA 1
ATOM 960 C C . ALA A 1 137 ? 2.668 17 -4.648 1 95.31 137 ALA A C 1
ATOM 962 O O . ALA A 1 137 ? 3.789 17.438 -4.391 1 95.31 137 ALA A O 1
ATOM 963 N N . LEU A 1 138 ? 1.656 17.75 -4.891 1 94.5 138 LEU A N 1
ATOM 964 C CA . LEU A 1 138 ? 1.738 19.203 -4.785 1 94.5 138 LEU A CA 1
ATOM 965 C C . LEU A 1 138 ? 2.127 19.625 -3.371 1 94.5 138 LEU A C 1
ATOM 967 O O . LEU A 1 138 ? 3.014 20.469 -3.191 1 94.5 138 LEU A O 1
ATOM 971 N N . PHE A 1 139 ? 1.501 19.016 -2.367 1 94.31 139 PHE A N 1
ATOM 972 C CA . PHE A 1 139 ? 1.818 19.297 -0.974 1 94.31 139 PHE A CA 1
ATOM 973 C C . PHE A 1 139 ? 3.273 18.969 -0.669 1 94.31 139 PHE A C 1
ATOM 975 O O . PHE A 1 139 ? 3.994 19.781 -0.082 1 94.31 139 PHE A O 1
ATOM 982 N N . VAL A 1 140 ? 3.695 17.766 -1.06 1 95.62 140 VAL A N 1
ATOM 983 C CA . VAL A 1 140 ? 5.039 17.297 -0.768 1 95.62 140 VAL A CA 1
ATOM 984 C C . VAL A 1 140 ? 6.074 18.219 -1.404 1 95.62 140 VAL A C 1
ATOM 986 O O . VAL A 1 140 ? 7.098 18.531 -0.793 1 95.62 140 VAL A O 1
ATOM 989 N N . GLY A 1 141 ? 5.797 18.656 -2.625 1 93.44 141 GLY A N 1
ATOM 990 C CA . GLY A 1 141 ? 6.688 19.609 -3.275 1 93.44 141 GLY A CA 1
ATOM 991 C C . GLY A 1 141 ? 6.828 20.906 -2.512 1 93.44 141 GLY A C 1
ATOM 992 O O . GLY A 1 141 ? 7.938 21.422 -2.357 1 93.44 141 GLY A O 1
ATOM 993 N N . ARG A 1 142 ? 5.809 21.391 -1.96 1 90.62 142 ARG A N 1
ATOM 994 C CA . ARG A 1 142 ? 5.82 22.656 -1.223 1 90.62 142 ARG A CA 1
ATOM 995 C C . ARG A 1 142 ? 6.371 22.453 0.185 1 90.62 142 ARG A C 1
ATOM 997 O O . ARG A 1 142 ? 7.145 23.281 0.675 1 90.62 142 ARG A O 1
ATOM 1004 N N . ALA A 1 143 ? 5.973 21.391 0.846 1 90.94 143 ALA A N 1
ATOM 1005 C CA . ALA A 1 143 ? 6.395 21.109 2.213 1 90.94 143 ALA A CA 1
ATOM 1006 C C . ALA A 1 143 ? 7.891 20.812 2.271 1 90.94 143 ALA A C 1
ATOM 1008 O O . ALA A 1 143 ? 8.555 21.125 3.262 1 90.94 143 ALA A O 1
ATOM 1009 N N . GLY A 1 144 ? 8.414 20.094 1.335 1 88.56 144 GLY A N 1
ATOM 1010 C CA . GLY A 1 144 ? 9.828 19.75 1.305 1 88.56 144 GLY A CA 1
ATOM 1011 C C . GLY A 1 144 ? 10.734 20.953 1.479 1 88.56 144 GLY A C 1
ATOM 1012 O O . GLY A 1 144 ? 11.789 20.859 2.113 1 88.56 144 GLY A O 1
ATOM 1013 N N . HIS A 1 145 ? 10.32 22.047 1.037 1 86.25 145 HIS A N 1
ATOM 1014 C CA . HIS A 1 145 ? 11.117 23.266 1.114 1 86.25 145 HIS A CA 1
ATOM 1015 C C . HIS A 1 145 ? 10.953 23.938 2.469 1 86.25 145 HIS A C 1
ATOM 1017 O O . HIS A 1 145 ? 11.852 24.672 2.916 1 86.25 145 HIS A O 1
ATOM 1023 N N . VAL A 1 146 ? 9.883 23.641 3.107 1 89.12 146 VAL A N 1
ATOM 1024 C CA . VAL A 1 146 ? 9.531 24.344 4.336 1 89.12 146 VAL A CA 1
ATOM 1025 C C . VAL A 1 146 ? 9.961 23.516 5.547 1 89.12 146 VAL A C 1
ATOM 1027 O O . VAL A 1 146 ? 10.297 24.078 6.594 1 89.12 146 VAL A O 1
ATOM 1030 N N . LEU A 1 147 ? 10.016 22.25 5.41 1 91.19 147 LEU A N 1
ATOM 1031 C CA . LEU A 1 147 ? 10.289 21.344 6.523 1 91.19 147 LEU A CA 1
ATOM 1032 C C . LEU A 1 147 ? 11.789 21.266 6.801 1 91.19 147 LEU A C 1
ATOM 1034 O O . LEU A 1 147 ? 12.422 20.234 6.535 1 91.19 147 LEU A O 1
ATOM 1038 N N . THR A 1 148 ? 12.328 22.297 7.332 1 89.5 148 THR A N 1
ATOM 1039 C CA . THR A 1 148 ? 13.727 22.344 7.754 1 89.5 148 THR A CA 1
ATOM 1040 C C . THR A 1 148 ? 13.914 21.641 9.102 1 89.5 148 THR A C 1
ATOM 1042 O O . THR A 1 148 ? 12.93 21.344 9.789 1 89.5 148 THR A O 1
ATOM 1045 N N . PRO A 1 149 ? 15.117 21.406 9.367 1 89.44 149 PRO A N 1
ATOM 1046 C CA . PRO A 1 149 ? 15.359 20.812 10.688 1 89.44 149 PRO A CA 1
ATOM 1047 C C . PRO A 1 149 ? 14.789 21.656 11.828 1 89.44 149 PRO A C 1
ATOM 1049 O O . PRO A 1 149 ? 14.25 21.125 12.797 1 89.44 149 PRO A O 1
ATOM 1052 N N . GLU A 1 150 ? 14.859 22.984 11.625 1 90.44 150 GLU A N 1
ATOM 1053 C CA . GLU A 1 150 ? 14.336 23.906 12.625 1 90.44 150 GLU A CA 1
ATOM 1054 C C . GLU A 1 150 ? 12.812 23.797 12.727 1 90.44 150 GLU A C 1
ATOM 1056 O O . GLU A 1 150 ? 12.258 23.734 13.828 1 90.44 150 GLU A O 1
ATOM 1061 N N . VAL A 1 151 ? 12.18 23.719 11.617 1 92.25 151 VAL A N 1
ATOM 1062 C CA . VAL A 1 151 ? 10.727 23.641 11.586 1 92.25 151 VAL A CA 1
ATOM 1063 C C . VAL A 1 151 ? 10.273 22.297 12.133 1 92.25 151 VAL A C 1
ATOM 1065 O O . VAL A 1 151 ? 9.297 22.219 12.891 1 92.25 151 VAL A O 1
ATOM 1068 N N . ARG A 1 152 ? 10.961 21.281 11.867 1 91.19 152 ARG A N 1
ATOM 1069 C CA . ARG A 1 152 ? 10.648 19.953 12.375 1 91.19 152 ARG A CA 1
ATOM 1070 C C . ARG A 1 152 ? 10.703 19.906 13.898 1 91.19 152 ARG A C 1
ATOM 1072 O O . ARG A 1 152 ? 9.812 19.375 14.547 1 91.19 152 ARG A O 1
ATOM 1079 N N . SER A 1 153 ? 11.773 20.484 14.375 1 91 153 SER A N 1
ATOM 1080 C CA . SER A 1 153 ? 11.945 20.516 15.828 1 91 153 SER A CA 1
ATOM 1081 C C . SER A 1 153 ? 10.805 21.281 16.5 1 91 153 SER A C 1
ATOM 1083 O O . SER A 1 153 ? 10.312 20.859 17.547 1 91 153 SER A O 1
ATOM 1085 N N . GLU A 1 154 ? 10.445 22.328 15.891 1 91.94 154 GLU A N 1
ATOM 1086 C CA . GLU A 1 154 ? 9.359 23.141 16.422 1 91.94 154 GLU A CA 1
ATOM 1087 C C . GLU A 1 154 ? 8.039 22.375 16.438 1 91.94 154 GLU A C 1
ATOM 1089 O O . GLU A 1 154 ? 7.305 22.391 17.422 1 91.94 154 GLU A O 1
ATOM 1094 N N . LEU A 1 155 ? 7.809 21.703 15.391 1 90.75 155 LEU A N 1
ATOM 1095 C CA . LEU A 1 155 ? 6.566 20.938 15.281 1 90.75 155 LEU A CA 1
ATOM 1096 C C . LEU A 1 155 ? 6.551 19.781 16.266 1 90.75 155 LEU A C 1
ATOM 1098 O O . LEU A 1 155 ? 5.512 19.484 16.859 1 90.75 155 LEU A O 1
ATOM 1102 N N . ARG A 1 156 ? 7.676 19.188 16.453 1 88.5 156 ARG A N 1
ATOM 1103 C CA . ARG A 1 156 ? 7.789 18.094 17.422 1 88.5 156 ARG A CA 1
ATOM 1104 C C . ARG A 1 156 ? 7.488 18.562 18.828 1 88.5 156 ARG A C 1
ATOM 1106 O O . ARG A 1 156 ? 6.754 17.906 19.578 1 88.5 156 ARG A O 1
ATOM 1113 N N . LYS A 1 157 ? 7.988 19.688 19.172 1 86.94 157 LYS A N 1
ATOM 1114 C CA . LYS A 1 157 ? 7.77 20.25 20.5 1 86.94 157 LYS A CA 1
ATOM 1115 C C . LYS A 1 157 ? 6.297 20.609 20.703 1 86.94 157 LYS A C 1
ATOM 1117 O O . LYS A 1 157 ? 5.766 20.438 21.812 1 86.94 157 LYS A O 1
ATOM 1122 N N . SER A 1 158 ? 5.762 21.094 19.656 1 84.94 158 SER A N 1
ATOM 1123 C CA . SER A 1 158 ? 4.355 21.484 19.734 1 84.94 158 SER A CA 1
ATOM 1124 C C . SER A 1 158 ? 3.465 20.266 19.969 1 84.94 158 SER A C 1
ATOM 1126 O O . SER A 1 158 ? 2.479 20.328 20.703 1 84.94 158 SER A O 1
ATOM 1128 N N . MET A 1 159 ? 3.814 19.188 19.344 1 81.88 159 MET A N 1
ATOM 1129 C CA . MET A 1 159 ? 3.035 17.969 19.484 1 81.88 159 MET A CA 1
ATOM 1130 C C . MET A 1 159 ? 3.221 17.359 20.859 1 81.88 159 MET A C 1
ATOM 1132 O O . MET A 1 159 ? 2.299 16.734 21.406 1 81.88 159 MET A O 1
ATOM 1136 N N . GLU A 1 160 ? 4.438 17.484 21.406 1 77.75 160 GLU A N 1
ATOM 1137 C CA . GLU A 1 160 ? 4.727 16.969 22.75 1 77.75 160 GLU A CA 1
ATOM 1138 C C . GLU A 1 160 ? 4.02 17.781 23.812 1 77.75 160 GLU A C 1
ATOM 1140 O O . GLU A 1 160 ? 3.703 17.266 24.891 1 77.75 160 GLU A O 1
ATOM 1145 N N . SER A 1 161 ? 3.908 19.047 23.531 1 71.31 161 SER A N 1
ATOM 1146 C CA . SER A 1 161 ? 3.291 19.938 24.516 1 71.31 161 SER A CA 1
ATOM 1147 C C . SER A 1 161 ? 1.779 19.734 24.562 1 71.31 161 SER A C 1
ATOM 1149 O O . SER A 1 161 ? 1.14 20.047 25.578 1 71.31 161 SER A O 1
ATOM 1151 N N . THR A 1 162 ? 1.271 19.328 23.5 1 59.09 162 THR A N 1
ATOM 1152 C CA . THR A 1 162 ? -0.171 19.109 23.469 1 59.09 162 THR A CA 1
ATOM 1153 C C . THR A 1 162 ? -0.528 17.75 24.062 1 59.09 162 THR A C 1
ATOM 1155 O O . THR A 1 162 ? -1.656 17.547 24.516 1 59.09 162 THR A O 1
ATOM 1158 N N . GLN A 1 163 ? 0.465 16.875 24.344 1 49.97 163 GLN A N 1
ATOM 1159 C CA . GLN A 1 163 ? 0.195 15.602 25.016 1 49.97 163 GLN A CA 1
ATOM 1160 C C . GLN A 1 163 ? 0.228 15.766 26.531 1 49.97 163 GLN A C 1
ATOM 1162 O O . GLN A 1 163 ? 1.02 16.547 27.062 1 49.97 163 GLN A O 1
ATOM 1167 N N . MET B 1 1 ? 14.43 -41.406 -18.609 1 26.03 1 MET B N 1
ATOM 1168 C CA . MET B 1 1 ? 13.977 -40.031 -18.859 1 26.03 1 MET B CA 1
ATOM 1169 C C . MET B 1 1 ? 12.938 -39.625 -17.828 1 26.03 1 MET B C 1
ATOM 1171 O O . MET B 1 1 ? 11.758 -39.938 -17.953 1 26.03 1 MET B O 1
ATOM 1175 N N . THR B 1 2 ? 13.164 -39.719 -16.531 1 29.55 2 THR B N 1
ATOM 1176 C CA . THR B 1 2 ? 12.211 -39.438 -15.469 1 29.55 2 THR B CA 1
ATOM 1177 C C . THR B 1 2 ? 11.781 -37.969 -15.531 1 29.55 2 THR B C 1
ATOM 1179 O O . THR B 1 2 ? 12.617 -37.062 -15.406 1 29.55 2 THR B O 1
ATOM 1182 N N . ALA B 1 3 ? 10.984 -37.562 -16.562 1 35.69 3 ALA B N 1
ATOM 1183 C CA . ALA B 1 3 ? 10.375 -36.25 -16.594 1 35.69 3 ALA B CA 1
ATOM 1184 C C . ALA B 1 3 ? 10.023 -35.781 -15.18 1 35.69 3 ALA B C 1
ATOM 1186 O O . ALA B 1 3 ? 9.352 -36.469 -14.43 1 35.69 3 ALA B O 1
ATOM 1187 N N . THR B 1 4 ? 10.867 -35.25 -14.492 1 36.91 4 THR B N 1
ATOM 1188 C CA . THR B 1 4 ? 10.609 -34.656 -13.195 1 36.91 4 THR B CA 1
ATOM 1189 C C . THR B 1 4 ? 9.234 -33.969 -13.18 1 36.91 4 THR B C 1
ATOM 1191 O O . THR B 1 4 ? 9.047 -32.906 -13.789 1 36.91 4 THR B O 1
ATOM 1194 N N . GLY B 1 5 ? 8.102 -34.625 -13.578 1 36.09 5 GLY B N 1
ATOM 1195 C CA . GLY B 1 5 ? 6.656 -34.5 -13.734 1 36.09 5 GLY B CA 1
ATOM 1196 C C . GLY B 1 5 ? 6.027 -33.594 -12.688 1 36.09 5 GLY B C 1
ATOM 1197 O O . GLY B 1 5 ? 6.395 -33.656 -11.508 1 36.09 5 GLY B O 1
ATOM 1198 N N . THR B 1 6 ? 5.688 -32.281 -12.867 1 45.75 6 THR B N 1
ATOM 1199 C CA . THR B 1 6 ? 4.426 -31.75 -12.359 1 45.75 6 THR B CA 1
ATOM 1200 C C . THR B 1 6 ? 3.434 -32.875 -12.102 1 45.75 6 THR B C 1
ATOM 1202 O O . THR B 1 6 ? 2.451 -33.031 -12.828 1 45.75 6 THR B O 1
ATOM 1205 N N . PHE B 1 7 ? 3.697 -34.094 -12.211 1 52.19 7 PHE B N 1
ATOM 1206 C CA . PHE B 1 7 ? 3.043 -35.406 -12.195 1 52.19 7 PHE B CA 1
ATOM 1207 C C . PHE B 1 7 ? 1.953 -35.438 -11.125 1 52.19 7 PHE B C 1
ATOM 1209 O O . PHE B 1 7 ? 0.864 -35.969 -11.367 1 52.19 7 PHE B O 1
ATOM 1216 N N . GLY B 1 8 ? 2.178 -35 -9.828 1 70.62 8 GLY B N 1
ATOM 1217 C CA . GLY B 1 8 ? 1.257 -35.344 -8.758 1 70.62 8 GLY B CA 1
ATOM 1218 C C . GLY B 1 8 ? 0.287 -34.25 -8.422 1 70.62 8 GLY B C 1
ATOM 1219 O O . GLY B 1 8 ? -0.474 -34.344 -7.461 1 70.62 8 GLY B O 1
ATOM 1220 N N . LEU B 1 9 ? 0.437 -33.156 -9.266 1 82.62 9 LEU B N 1
ATOM 1221 C CA . LEU B 1 9 ? -0.535 -32.125 -8.859 1 82.62 9 LEU B CA 1
ATOM 1222 C C . LEU B 1 9 ? -1.908 -32.438 -9.453 1 82.62 9 LEU B C 1
ATOM 1224 O O . LEU B 1 9 ? -2.01 -32.969 -10.57 1 82.62 9 LEU B O 1
ATOM 1228 N N . SER B 1 10 ? -2.893 -32.094 -8.695 1 92.12 10 SER B N 1
ATOM 1229 C CA . SER B 1 10 ? -4.266 -32.219 -9.172 1 92.12 10 SER B CA 1
ATOM 1230 C C . SER B 1 10 ? -4.531 -31.297 -10.352 1 92.12 10 SER B C 1
ATOM 1232 O O . SER B 1 10 ? -3.748 -30.391 -10.617 1 92.12 10 SER B O 1
ATOM 1234 N N . THR B 1 11 ? -5.543 -31.609 -11.148 1 91.69 11 THR B N 1
ATOM 1235 C CA . THR B 1 11 ? -5.961 -30.766 -12.266 1 91.69 11 THR B CA 1
ATOM 1236 C C . THR B 1 11 ? -6.234 -29.344 -11.797 1 91.69 11 THR B C 1
ATOM 1238 O O . THR B 1 11 ? -5.902 -28.375 -12.484 1 91.69 11 THR B O 1
ATOM 1241 N N . GLU B 1 12 ? -6.805 -29.234 -10.602 1 91.38 12 GLU B N 1
ATOM 1242 C CA . GLU B 1 12 ? -7.113 -27.922 -10.031 1 91.38 12 GLU B CA 1
ATOM 1243 C C . GLU B 1 12 ? -5.84 -27.141 -9.75 1 91.38 12 GLU B C 1
ATOM 1245 O O . GLU B 1 12 ? -5.766 -25.938 -10.055 1 91.38 12 GLU B O 1
ATOM 1250 N N . ALA B 1 13 ? -4.926 -27.766 -9.25 1 91.88 13 ALA B N 1
ATOM 1251 C CA . ALA B 1 13 ? -3.656 -27.125 -8.945 1 91.88 13 ALA B CA 1
ATOM 1252 C C . ALA B 1 13 ? -2.941 -26.672 -10.219 1 91.88 13 ALA B C 1
ATOM 1254 O O . ALA B 1 13 ? -2.402 -25.578 -10.281 1 91.88 13 ALA B O 1
ATOM 1255 N N . ARG B 1 14 ? -2.934 -27.516 -11.18 1 91.38 14 ARG B N 1
ATOM 1256 C CA . ARG B 1 14 ? -2.318 -27.188 -12.469 1 91.38 14 ARG B CA 1
ATOM 1257 C C . ARG B 1 14 ? -3.035 -26.016 -13.133 1 91.38 14 ARG B C 1
ATOM 1259 O O . ARG B 1 14 ? -2.398 -25.172 -13.766 1 91.38 14 ARG B O 1
ATOM 1266 N N . ASN B 1 15 ? -4.34 -26.047 -12.984 1 90.62 15 ASN B N 1
ATOM 1267 C CA . ASN B 1 15 ? -5.129 -24.938 -13.508 1 90.62 15 ASN B CA 1
ATOM 1268 C C . ASN B 1 15 ? -4.723 -23.609 -12.867 1 90.62 15 ASN B C 1
ATOM 1270 O O . ASN B 1 15 ? -4.648 -22.578 -13.547 1 90.62 15 ASN B O 1
ATOM 1274 N N . LEU B 1 16 ? -4.473 -23.641 -11.625 1 92.12 16 LEU B N 1
ATOM 1275 C CA . LEU B 1 16 ? -4.078 -22.422 -10.922 1 92.12 16 LEU B CA 1
ATOM 1276 C C . LEU B 1 16 ? -2.705 -21.938 -11.391 1 92.12 16 LEU B C 1
ATOM 1278 O O . LEU B 1 16 ? -2.473 -20.734 -11.516 1 92.12 16 LEU B O 1
ATOM 1282 N N . GLN B 1 17 ? -1.891 -22.891 -11.555 1 90.62 17 GLN B N 1
ATOM 1283 C CA . GLN B 1 17 ? -0.572 -22.547 -12.078 1 90.62 17 GLN B CA 1
ATOM 1284 C C . GLN B 1 17 ? -0.679 -21.891 -13.445 1 90.62 17 GLN B C 1
ATOM 1286 O O . GLN B 1 17 ? -0.002 -20.891 -13.711 1 90.62 17 GLN B O 1
ATOM 1291 N N . TRP B 1 18 ? -1.506 -22.484 -14.211 1 91 18 TRP B N 1
ATOM 1292 C CA . TRP B 1 18 ? -1.738 -21.938 -15.539 1 91 18 TRP B CA 1
ATOM 1293 C C . TRP B 1 18 ? -2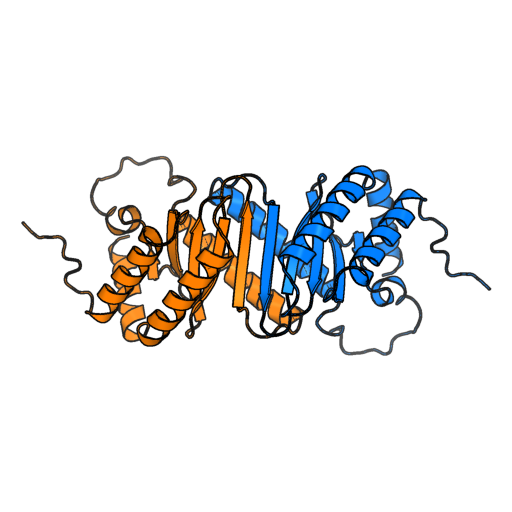.32 -20.531 -15.445 1 91 18 TRP B C 1
ATOM 1295 O O . TRP B 1 18 ? -1.903 -19.625 -16.172 1 91 18 TRP B O 1
ATOM 1305 N N 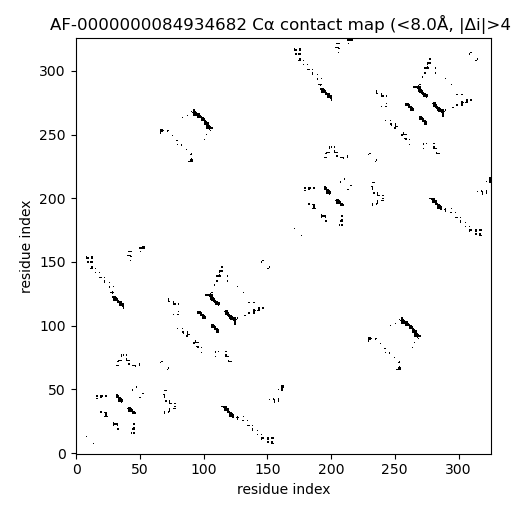. LEU B 1 19 ? -3.287 -20.312 -14.516 1 92.06 19 LEU B N 1
ATOM 1306 C CA . LEU B 1 19 ? -3.906 -19 -14.32 1 92.06 19 LEU B CA 1
ATOM 1307 C C . LEU B 1 19 ? -2.867 -17.969 -13.906 1 92.06 19 LEU B C 1
ATOM 1309 O O . LEU B 1 19 ? -2.9 -16.828 -14.375 1 92.06 19 LEU B O 1
ATOM 1313 N N . LEU B 1 20 ? -2.006 -18.375 -13.094 1 93.44 20 LEU B N 1
ATOM 1314 C CA . LEU B 1 20 ? -0.956 -17.484 -12.625 1 93.44 20 LEU B CA 1
ATOM 1315 C C . LEU B 1 20 ? -0.003 -17.125 -13.758 1 93.44 20 LEU B C 1
ATOM 1317 O O . LEU B 1 20 ? 0.366 -15.953 -13.914 1 93.44 20 LEU B O 1
ATOM 1321 N N . GLY B 1 21 ? 0.388 -18.141 -14.469 1 91.25 21 GLY B N 1
ATOM 1322 C CA . GLY B 1 21 ? 1.238 -17.906 -15.625 1 91.25 21 GLY B CA 1
ATOM 1323 C C . GLY B 1 21 ? 0.622 -16.953 -16.641 1 91.25 21 GLY B C 1
ATOM 1324 O O . GLY B 1 21 ? 1.312 -16.094 -17.203 1 91.25 21 GLY B O 1
ATOM 1325 N N . ASN B 1 22 ? -0.637 -17.078 -16.844 1 90.56 22 ASN B N 1
ATOM 1326 C CA . ASN B 1 22 ? -1.362 -16.219 -17.781 1 90.56 22 ASN B CA 1
ATOM 1327 C C . ASN B 1 22 ? -1.33 -14.758 -17.328 1 90.56 22 ASN B C 1
ATOM 1329 O O . ASN B 1 22 ? -1.281 -13.852 -18.156 1 90.56 22 ASN B O 1
ATOM 1333 N N . LEU B 1 23 ? -1.392 -14.602 -16.047 1 91.81 23 LEU B N 1
ATOM 1334 C CA . LEU B 1 23 ? -1.342 -13.25 -15.516 1 91.81 23 LEU B CA 1
ATOM 1335 C C . LEU B 1 23 ? -0.041 -12.555 -15.906 1 91.81 23 LEU B C 1
ATOM 1337 O O . LEU B 1 23 ? -0.05 -11.391 -16.312 1 91.81 23 LEU B O 1
ATOM 1341 N N . VAL B 1 24 ? 1.031 -13.195 -15.891 1 91.19 24 VAL B N 1
ATOM 1342 C CA . VAL B 1 24 ? 2.334 -12.633 -16.234 1 91.19 24 VAL B CA 1
ATOM 1343 C C . VAL B 1 24 ? 2.404 -12.367 -17.734 1 91.19 24 VAL B C 1
ATOM 1345 O O . VAL B 1 24 ? 2.924 -11.336 -18.172 1 91.19 24 VAL B O 1
ATOM 1348 N N . GLU B 1 25 ? 1.901 -13.234 -18.469 1 91.06 25 GLU B N 1
ATOM 1349 C CA . GLU B 1 25 ? 2.008 -13.156 -19.922 1 91.06 25 GLU B CA 1
ATOM 1350 C C . GLU B 1 25 ? 1.037 -12.125 -20.5 1 91.06 25 GLU B C 1
ATOM 1352 O O . GLU B 1 25 ? 1.358 -11.422 -21.453 1 91.06 25 GLU B O 1
ATOM 1357 N N . GLU B 1 26 ? -0.046 -11.914 -19.859 1 92.12 26 GLU B N 1
ATOM 1358 C CA . GLU B 1 26 ? -1.125 -11.133 -20.469 1 92.12 26 GLU B CA 1
ATOM 1359 C C . GLU B 1 26 ? -1.094 -9.688 -19.984 1 92.12 26 GLU B C 1
ATOM 1361 O O . GLU B 1 26 ? -1.687 -8.805 -20.625 1 92.12 26 GLU B O 1
ATOM 1366 N N . VAL B 1 27 ? -0.49 -9.469 -18.875 1 95.06 27 VAL B N 1
ATOM 1367 C CA . VAL B 1 27 ? -0.552 -8.125 -18.312 1 95.06 27 VAL B CA 1
ATOM 1368 C C . VAL B 1 27 ? 0.775 -7.406 -18.547 1 95.06 27 VAL B C 1
ATOM 1370 O O . VAL B 1 27 ? 1.778 -7.723 -17.906 1 95.06 27 VAL B O 1
ATOM 1373 N N . PRO B 1 28 ? 0.736 -6.434 -19.453 1 95.19 28 PRO B N 1
ATOM 1374 C CA . PRO B 1 28 ? 1.981 -5.707 -19.703 1 95.19 28 PRO B CA 1
ATOM 1375 C C . PRO B 1 28 ? 2.598 -5.129 -18.438 1 95.19 28 PRO B C 1
ATOM 1377 O O . PRO B 1 28 ? 1.883 -4.582 -17.594 1 95.19 28 PRO B O 1
ATOM 1380 N N . GLY B 1 29 ? 3.91 -5.359 -18.344 1 96 29 GLY B N 1
ATOM 1381 C CA . GLY B 1 29 ? 4.641 -4.766 -17.234 1 96 29 GLY B CA 1
ATOM 1382 C C . GLY B 1 29 ? 4.797 -5.707 -16.062 1 96 29 GLY B C 1
ATOM 1383 O O . GLY B 1 29 ? 5.613 -5.465 -15.164 1 96 29 GLY B O 1
ATOM 1384 N N . VAL B 1 30 ? 3.984 -6.734 -15.992 1 96.25 30 VAL B N 1
ATOM 1385 C CA . VAL B 1 30 ? 4.098 -7.68 -14.883 1 96.25 30 VAL B CA 1
ATOM 1386 C C . VAL B 1 30 ? 5.371 -8.5 -15.039 1 96.25 30 VAL B C 1
ATOM 1388 O O . VAL B 1 30 ? 5.629 -9.07 -16.094 1 96.25 30 VAL B O 1
ATOM 1391 N N . ARG B 1 31 ? 6.105 -8.547 -13.992 1 94.19 31 ARG B N 1
ATOM 1392 C CA . ARG B 1 31 ? 7.379 -9.258 -14 1 94.19 31 ARG B CA 1
ATOM 1393 C C . ARG B 1 31 ? 7.254 -10.609 -13.297 1 94.19 31 ARG B C 1
ATOM 1395 O O . ARG B 1 31 ? 7.793 -11.609 -13.773 1 94.19 31 ARG B O 1
ATOM 1402 N N . SER B 1 32 ? 6.594 -10.641 -12.211 1 93.69 32 SER B N 1
ATOM 1403 C CA . SER B 1 32 ? 6.418 -11.875 -11.453 1 93.69 32 SER B CA 1
ATOM 1404 C C . SER B 1 32 ? 5.176 -11.805 -10.57 1 93.69 32 SER B C 1
ATOM 1406 O O . SER B 1 32 ? 4.68 -10.719 -10.266 1 93.69 32 SER B O 1
ATOM 1408 N N . VAL B 1 33 ? 4.676 -12.969 -10.219 1 95.75 33 VAL B N 1
ATOM 1409 C CA . VAL B 1 33 ? 3.494 -13.094 -9.375 1 95.75 33 VAL B CA 1
ATOM 1410 C C . VAL B 1 33 ? 3.697 -14.211 -8.359 1 95.75 33 VAL B C 1
ATOM 1412 O O . VAL B 1 33 ? 4.441 -15.164 -8.617 1 95.75 33 VAL B O 1
ATOM 1415 N N . ALA B 1 34 ? 3.021 -14.086 -7.234 1 95.31 34 ALA B N 1
ATOM 1416 C CA . ALA B 1 34 ? 3.068 -15.125 -6.207 1 95.31 34 ALA B CA 1
ATOM 1417 C C . ALA B 1 34 ? 1.756 -15.188 -5.434 1 95.31 34 ALA B C 1
ATOM 1419 O O . ALA B 1 34 ? 1.083 -14.172 -5.254 1 95.31 34 ALA B O 1
ATOM 1420 N N . VAL B 1 35 ? 1.403 -16.375 -5.027 1 95.69 35 VAL B N 1
ATOM 1421 C CA . VAL B 1 35 ? 0.302 -16.594 -4.094 1 95.69 35 VAL B CA 1
ATOM 1422 C C . VAL B 1 35 ? 0.851 -17.062 -2.746 1 95.69 35 VAL B C 1
ATOM 1424 O O . VAL B 1 35 ? 1.609 -18.031 -2.676 1 95.69 35 VAL B O 1
ATOM 1427 N N . VAL B 1 36 ? 0.506 -16.359 -1.735 1 95.5 36 VAL B N 1
ATOM 1428 C CA . VAL B 1 36 ? 0.992 -16.609 -0.384 1 95.5 36 VAL B CA 1
ATOM 1429 C C . VAL B 1 36 ? -0.184 -16.938 0.534 1 95.5 36 VAL B C 1
ATOM 1431 O O . VAL B 1 36 ? -1.228 -16.281 0.473 1 95.5 36 VAL B O 1
ATOM 1434 N N . SER B 1 37 ? -0.024 -17.922 1.339 1 94.25 37 SER B N 1
ATOM 1435 C CA . SER B 1 37 ? -1.063 -18.297 2.293 1 94.25 37 SER B CA 1
ATOM 1436 C C . SER B 1 37 ? -1.196 -17.266 3.4 1 94.25 37 SER B C 1
ATOM 1438 O O . SER B 1 37 ? -0.33 -16.391 3.557 1 94.25 37 SER B O 1
ATOM 1440 N N . SER B 1 38 ? -2.322 -17.406 4.188 1 91.88 38 SER B N 1
ATOM 1441 C CA . SER B 1 38 ? -2.605 -16.469 5.27 1 91.88 38 SER B CA 1
ATOM 1442 C C . SER B 1 38 ? -1.523 -16.531 6.344 1 91.88 38 SER B C 1
ATOM 1444 O O . SER B 1 38 ? -1.305 -15.555 7.062 1 91.88 38 SER B O 1
ATOM 1446 N N . ASP B 1 39 ? -0.863 -17.672 6.43 1 90.56 39 ASP B N 1
ATOM 1447 C CA . ASP B 1 39 ? 0.177 -17.812 7.445 1 90.56 39 ASP B CA 1
ATOM 1448 C C . ASP B 1 39 ? 1.547 -17.438 6.883 1 90.56 39 ASP B C 1
ATOM 1450 O O . ASP B 1 39 ? 2.572 -17.656 7.527 1 90.56 39 ASP B O 1
ATOM 1454 N N . GLY B 1 40 ? 1.611 -16.938 5.645 1 92.69 40 GLY B N 1
ATOM 1455 C CA . GLY B 1 40 ? 2.812 -16.344 5.086 1 92.69 40 GLY B CA 1
ATOM 1456 C C . GLY B 1 40 ? 3.635 -17.312 4.262 1 92.69 40 GLY B C 1
ATOM 1457 O O . GLY B 1 40 ? 4.805 -17.062 3.973 1 92.69 40 GLY B O 1
ATOM 1458 N N . LEU B 1 41 ? 3.078 -18.469 3.9 1 91.44 41 LEU B N 1
ATOM 1459 C CA . LEU B 1 41 ? 3.803 -19.484 3.139 1 91.44 41 LEU B CA 1
ATOM 1460 C C . LEU B 1 41 ? 3.541 -19.328 1.645 1 91.44 41 LEU B C 1
ATOM 1462 O O . LEU B 1 41 ? 2.41 -19.062 1.231 1 91.44 41 LEU B O 1
ATOM 1466 N N . MET B 1 42 ? 4.586 -19.531 0.901 1 93.19 42 MET B N 1
ATOM 1467 C CA . MET B 1 42 ? 4.453 -19.469 -0.552 1 93.19 42 MET B CA 1
ATOM 1468 C C . MET B 1 42 ? 3.688 -20.672 -1.08 1 93.19 42 MET B C 1
ATOM 1470 O O . MET B 1 42 ? 4.043 -21.812 -0.783 1 93.19 42 MET B O 1
ATOM 1474 N N . LEU B 1 43 ? 2.639 -20.438 -1.798 1 93.25 43 LEU B N 1
ATOM 1475 C CA . LEU B 1 43 ? 1.85 -21.516 -2.383 1 93.25 43 LEU B CA 1
ATOM 1476 C C . LEU B 1 43 ? 2.184 -21.688 -3.859 1 93.25 43 LEU B C 1
ATOM 1478 O O . LEU B 1 43 ? 2.25 -22.812 -4.355 1 93.25 43 LEU B O 1
ATOM 1482 N N . LEU B 1 44 ? 2.34 -20.578 -4.551 1 91.75 44 LEU B N 1
ATOM 1483 C CA . LEU B 1 44 ? 2.604 -20.594 -5.984 1 91.75 44 LEU B CA 1
ATOM 1484 C C . LEU B 1 44 ? 3.473 -19.391 -6.379 1 91.75 44 LEU B C 1
ATOM 1486 O O . LEU B 1 44 ? 3.365 -18.328 -5.785 1 91.75 44 LEU B O 1
ATOM 1490 N N . SER B 1 45 ? 4.309 -19.531 -7.324 1 90.88 45 SER B N 1
ATOM 1491 C CA . SER B 1 45 ? 5.129 -18.469 -7.898 1 90.88 45 SER B CA 1
ATOM 1492 C C . SER B 1 45 ? 5.266 -18.625 -9.406 1 90.88 45 SER B C 1
ATOM 1494 O O . SER B 1 45 ? 5.23 -19.75 -9.922 1 90.88 45 SER B O 1
ATOM 1496 N N . SER B 1 46 ? 5.418 -17.5 -10.031 1 83.69 46 SER B N 1
ATOM 1497 C CA . SER B 1 46 ? 5.578 -17.562 -11.477 1 83.69 46 SER B CA 1
ATOM 1498 C C . SER B 1 46 ? 7.004 -17.938 -11.867 1 83.69 46 SER B C 1
ATOM 1500 O O . SER B 1 46 ? 7.27 -18.312 -13.008 1 83.69 46 SER B O 1
ATOM 1502 N N . ASP B 1 47 ? 8.039 -17.594 -11.047 1 73.44 47 ASP B N 1
ATOM 1503 C CA . ASP B 1 47 ? 9.43 -17.922 -11.383 1 73.44 47 ASP B CA 1
ATOM 1504 C C . ASP B 1 47 ? 9.703 -19.406 -11.203 1 73.44 47 ASP B C 1
ATOM 1506 O O . ASP B 1 47 ? 9.531 -19.953 -10.109 1 73.44 47 ASP B O 1
ATOM 1510 N N . PRO B 1 48 ? 9.922 -20.047 -12.383 1 56.84 48 PRO B N 1
ATOM 1511 C CA . PRO B 1 48 ? 10.234 -21.484 -12.32 1 56.84 48 PRO B CA 1
ATOM 1512 C C . PRO B 1 48 ? 11.484 -21.781 -11.492 1 56.84 48 PRO B C 1
ATOM 1514 O O . PRO B 1 48 ? 11.625 -22.875 -10.945 1 56.84 48 PRO B O 1
ATOM 1517 N N . ALA B 1 49 ? 12.539 -20.812 -11.742 1 52.81 49 ALA B N 1
ATOM 1518 C CA . ALA B 1 49 ? 13.797 -21.141 -11.086 1 52.81 49 ALA B CA 1
ATOM 1519 C C . ALA B 1 49 ? 13.578 -21.422 -9.602 1 52.81 49 ALA B C 1
ATOM 1521 O O . ALA B 1 49 ? 14.289 -22.234 -9.008 1 52.81 49 ALA B O 1
ATOM 1522 N N . VAL B 1 50 ? 12.648 -20.719 -9.086 1 49.69 50 VAL B N 1
ATOM 1523 C CA . VAL B 1 50 ? 12.352 -21.047 -7.695 1 49.69 50 VAL B CA 1
ATOM 1524 C C . VAL B 1 50 ? 11.711 -22.438 -7.613 1 49.69 50 VAL B C 1
ATOM 1526 O O . VAL B 1 50 ? 11.93 -23.172 -6.645 1 49.69 50 VAL B O 1
ATOM 1529 N N . GLN B 1 51 ? 10.906 -22.812 -8.688 1 46.31 51 GLN B N 1
ATOM 1530 C CA . GLN B 1 51 ? 10.297 -24.141 -8.672 1 46.31 51 GLN B CA 1
ATOM 1531 C C . GLN B 1 51 ? 11.344 -25.234 -8.898 1 46.31 51 GLN B C 1
ATOM 1533 O O . GLN B 1 51 ? 11.234 -26.328 -8.352 1 46.31 51 GLN B O 1
ATOM 1538 N N . GLN B 1 52 ? 12.266 -25.141 -9.977 1 42.44 52 GLN B N 1
ATOM 1539 C CA . GLN B 1 52 ? 13.195 -26.172 -10.422 1 42.44 52 GLN B CA 1
ATOM 1540 C C . GLN B 1 52 ? 14.484 -26.156 -9.594 1 42.44 52 GLN B C 1
ATOM 1542 O O . GLN B 1 52 ? 15.328 -27.031 -9.727 1 42.44 52 GLN B O 1
ATOM 1547 N N . SER B 1 53 ? 14.883 -25.188 -9.023 1 44.38 53 SER B N 1
ATOM 1548 C CA . SER B 1 53 ? 16.266 -25.109 -8.578 1 44.38 53 SER B CA 1
ATOM 1549 C C . SER B 1 53 ? 16.578 -26.203 -7.566 1 44.38 53 SER B C 1
ATOM 1551 O O . SER B 1 53 ? 17.469 -26.047 -6.723 1 44.38 53 SER B O 1
ATOM 1553 N N . THR B 1 54 ? 15.797 -27.375 -7.695 1 37.19 54 THR B N 1
ATOM 1554 C CA . THR B 1 54 ? 16.422 -28.344 -6.812 1 37.19 54 THR B CA 1
ATOM 1555 C C . THR B 1 54 ? 17.828 -28.672 -7.285 1 37.19 54 THR B C 1
ATOM 1557 O O . THR B 1 54 ? 18.672 -29.109 -6.496 1 37.19 54 THR B O 1
ATOM 1560 N N . THR B 1 55 ? 18.078 -29.328 -8.641 1 34.09 55 THR B N 1
ATOM 1561 C CA . THR B 1 55 ? 19.312 -30.016 -8.984 1 34.09 55 THR B CA 1
ATOM 1562 C C . THR B 1 55 ? 20.484 -29.031 -9.031 1 34.09 55 THR B C 1
ATOM 1564 O O . THR B 1 55 ? 21.641 -29.422 -8.992 1 34.09 55 THR B O 1
ATOM 1567 N N . ALA B 1 56 ? 20.703 -28.328 -10.227 1 35.44 56 ALA B N 1
ATOM 1568 C CA . ALA B 1 56 ? 22.062 -27.828 -10.367 1 35.44 56 ALA B CA 1
ATOM 1569 C C . ALA B 1 56 ? 22.578 -27.25 -9.047 1 35.44 56 ALA B C 1
ATOM 1571 O O . ALA B 1 56 ? 21.891 -26.469 -8.391 1 35.44 56 ALA B O 1
ATOM 1572 N N . ALA B 1 57 ? 23.672 -28.047 -8.414 1 33.12 57 ALA B N 1
ATOM 1573 C CA . ALA B 1 57 ? 24.422 -28.141 -7.168 1 33.12 57 ALA B CA 1
ATOM 1574 C C . ALA B 1 57 ? 24.406 -26.812 -6.41 1 33.12 57 ALA B C 1
ATOM 1576 O O . ALA B 1 57 ? 24.016 -25.781 -6.965 1 33.12 57 ALA B O 1
ATOM 1577 N N . ALA B 1 58 ? 25.594 -26.609 -5.41 1 33.28 58 ALA B N 1
ATOM 1578 C CA . ALA B 1 58 ? 26.5 -25.875 -4.52 1 33.28 58 ALA B CA 1
ATOM 1579 C C . ALA B 1 58 ? 26.875 -24.516 -5.105 1 33.28 58 ALA B C 1
ATOM 1581 O O . ALA B 1 58 ? 27.844 -23.891 -4.66 1 33.28 58 ALA B O 1
ATOM 1582 N N . GLU B 1 59 ? 26.969 -24.297 -6.324 1 35.28 59 GLU B N 1
ATOM 1583 C CA . GLU B 1 59 ? 27.703 -23.031 -6.383 1 35.28 59 GLU B CA 1
ATOM 1584 C C . GLU B 1 59 ? 27.219 -22.078 -5.301 1 35.28 59 GLU B C 1
ATOM 1586 O O . GLU B 1 59 ? 26.062 -21.656 -5.305 1 35.28 59 GLU B O 1
ATOM 1591 N N . ALA B 1 60 ? 27.672 -22.375 -4.059 1 33.66 60 ALA B N 1
ATOM 1592 C CA . ALA B 1 60 ? 27.734 -22.266 -2.605 1 33.66 60 ALA B CA 1
ATOM 1593 C C . ALA B 1 60 ? 27.234 -20.906 -2.131 1 33.66 60 ALA B C 1
ATOM 1595 O O . ALA B 1 60 ? 26.625 -20.812 -1.059 1 33.66 60 ALA B O 1
ATOM 1596 N N . GLY B 1 61 ? 28.047 -19.844 -2.271 1 35.41 61 GLY B N 1
ATOM 1597 C CA . GLY B 1 61 ? 28.359 -18.797 -1.321 1 35.41 61 GLY B CA 1
ATOM 1598 C C . GLY B 1 61 ? 27.188 -17.875 -1.021 1 35.41 61 GLY B C 1
ATOM 1599 O O . GLY B 1 61 ? 26.969 -17.5 0.129 1 35.41 61 GLY B O 1
ATOM 1600 N N . ARG B 1 62 ? 26.812 -16.859 -2.113 1 38.22 62 ARG B N 1
ATOM 1601 C CA . ARG B 1 62 ? 26.141 -15.664 -1.615 1 38.22 62 ARG B CA 1
ATOM 1602 C C . ARG B 1 62 ? 24.672 -15.961 -1.3 1 38.22 62 ARG B C 1
ATOM 1604 O O . ARG B 1 62 ? 23.922 -16.422 -2.164 1 38.22 62 ARG B O 1
ATOM 1611 N N . PRO B 1 63 ? 24.188 -16.578 -0.168 1 43.53 63 PRO B N 1
ATOM 1612 C CA . PRO B 1 63 ? 22.844 -16.656 0.407 1 43.53 63 PRO B CA 1
ATOM 1613 C C . PRO B 1 63 ? 21.859 -15.734 -0.294 1 43.53 63 PRO B C 1
ATOM 1615 O O . PRO B 1 63 ? 20.703 -15.633 0.128 1 43.53 63 PRO B O 1
ATOM 1618 N N . ASP B 1 64 ? 22.25 -14.609 -0.927 1 47.03 64 ASP B N 1
ATOM 1619 C CA . ASP B 1 64 ? 21.594 -13.43 -1.472 1 47.03 64 ASP B CA 1
ATOM 1620 C C . ASP B 1 64 ? 20.891 -13.742 -2.797 1 47.03 64 ASP B C 1
ATOM 1622 O O . ASP B 1 64 ? 21.5 -13.633 -3.861 1 47.03 64 ASP B O 1
ATOM 1626 N N . GLY B 1 65 ? 20.203 -14.836 -2.994 1 49.25 65 GLY B N 1
ATOM 1627 C CA . GLY B 1 65 ? 19.516 -14.828 -4.281 1 49.25 65 GLY B CA 1
ATOM 1628 C C . GLY B 1 65 ? 19.266 -13.43 -4.809 1 49.25 65 GLY B C 1
ATOM 1629 O O . GLY B 1 65 ? 19.359 -12.453 -4.066 1 49.25 65 GLY B O 1
ATOM 1630 N N . PRO B 1 66 ? 19.281 -13.305 -6.215 1 59.94 66 PRO B N 1
ATOM 1631 C CA . PRO B 1 66 ? 19.156 -11.953 -6.777 1 59.94 66 PRO B CA 1
ATOM 1632 C C . PRO B 1 66 ? 17.953 -11.195 -6.215 1 59.94 66 PRO B C 1
ATOM 1634 O O . PRO B 1 66 ? 16.922 -11.797 -5.922 1 59.94 66 PRO B O 1
ATOM 1637 N N . ARG B 1 67 ? 18.156 -10.086 -5.645 1 65.88 67 ARG B N 1
ATOM 1638 C CA . ARG B 1 67 ? 17.094 -9.148 -5.305 1 65.88 67 ARG B CA 1
ATOM 1639 C C . ARG B 1 67 ? 16 -9.156 -6.375 1 65.88 67 ARG B C 1
ATOM 1641 O O . ARG B 1 67 ? 16.297 -9.242 -7.57 1 65.88 67 ARG B O 1
ATOM 1648 N N . GLY B 1 68 ? 14.758 -9.219 -5.938 1 72.69 68 GLY B N 1
ATOM 1649 C CA . GLY B 1 68 ? 13.633 -9.242 -6.867 1 72.69 68 GLY B CA 1
ATOM 1650 C C . GLY B 1 68 ? 13.117 -10.641 -7.148 1 72.69 68 GLY B C 1
ATOM 1651 O O . GLY B 1 68 ? 12.234 -10.82 -7.992 1 72.69 68 GLY B O 1
ATOM 1652 N N . SER B 1 69 ? 13.672 -11.594 -6.461 1 79.5 69 SER B N 1
ATOM 1653 C CA . SER B 1 69 ? 13.242 -12.977 -6.633 1 79.5 69 SER B CA 1
ATOM 1654 C C . SER B 1 69 ? 11.805 -13.172 -6.156 1 79.5 69 SER B C 1
ATOM 1656 O O . SER B 1 69 ? 11.234 -12.297 -5.508 1 79.5 69 SER B O 1
ATOM 1658 N N . SER B 1 70 ? 11.219 -14.297 -6.48 1 84.38 70 SER B N 1
ATOM 1659 C CA . SER B 1 70 ? 9.875 -14.656 -6.031 1 84.38 70 SER B CA 1
ATOM 1660 C C . SER B 1 70 ? 9.828 -14.828 -4.516 1 84.38 70 SER B C 1
ATOM 1662 O O . SER B 1 70 ? 8.805 -14.547 -3.889 1 84.38 70 SER B O 1
ATOM 1664 N N . ALA B 1 71 ? 10.961 -15.305 -3.996 1 85.25 71 ALA B N 1
ATOM 1665 C CA . ALA B 1 71 ? 11.031 -15.414 -2.541 1 85.25 71 ALA B CA 1
ATOM 1666 C C . ALA B 1 71 ? 10.945 -14.039 -1.883 1 85.25 71 ALA B C 1
ATOM 1668 O O . ALA B 1 71 ? 10.273 -13.875 -0.862 1 85.25 71 ALA B O 1
ATOM 1669 N N . ASP B 1 72 ? 11.602 -13.102 -2.455 1 93.31 72 ASP B N 1
ATOM 1670 C CA . ASP B 1 72 ? 11.523 -11.727 -1.959 1 93.31 72 ASP B CA 1
ATOM 1671 C C . ASP B 1 72 ? 10.102 -11.188 -2.078 1 93.31 72 ASP B C 1
ATOM 1673 O O . ASP B 1 72 ? 9.586 -10.562 -1.146 1 93.31 72 ASP B O 1
ATOM 1677 N N . LEU B 1 73 ? 9.484 -11.492 -3.16 1 95.25 73 LEU B N 1
ATOM 1678 C CA . LEU B 1 73 ? 8.109 -11.039 -3.371 1 95.25 73 LEU B CA 1
ATOM 1679 C C . LEU B 1 73 ? 7.172 -11.648 -2.334 1 95.25 73 LEU B C 1
ATOM 1681 O O . LEU B 1 73 ? 6.324 -10.945 -1.773 1 95.25 73 LEU B O 1
ATOM 1685 N N . ALA B 1 74 ? 7.387 -12.898 -2.023 1 95 74 ALA B N 1
ATOM 1686 C CA . ALA B 1 74 ? 6.539 -13.562 -1.034 1 95 74 ALA B CA 1
ATOM 1687 C C . ALA B 1 74 ? 6.688 -12.914 0.34 1 95 74 ALA B C 1
ATOM 1689 O O . ALA B 1 74 ? 5.699 -12.703 1.046 1 95 74 ALA B O 1
ATOM 1690 N N . THR B 1 75 ? 7.879 -12.594 0.723 1 94.75 75 THR B N 1
ATOM 1691 C CA . THR B 1 75 ? 8.156 -11.922 1.988 1 94.75 75 THR B CA 1
ATOM 1692 C C . THR B 1 75 ? 7.457 -10.57 2.051 1 94.75 75 THR B C 1
ATOM 1694 O O . THR B 1 75 ? 6.801 -10.25 3.043 1 94.75 75 THR B O 1
ATOM 1697 N N . ILE B 1 76 ? 7.543 -9.875 1.034 1 96.62 76 ILE B N 1
ATOM 1698 C CA . ILE B 1 76 ? 6.961 -8.539 0.953 1 96.62 76 ILE B CA 1
ATOM 1699 C C . ILE B 1 76 ? 5.441 -8.633 1.007 1 96.62 76 ILE B C 1
ATOM 1701 O O . ILE B 1 76 ? 4.793 -7.906 1.765 1 96.62 76 ILE B O 1
ATOM 1705 N N . VAL B 1 77 ? 4.887 -9.516 0.261 1 97.44 77 VAL B N 1
ATOM 1706 C CA . VAL B 1 77 ? 3.441 -9.695 0.182 1 97.44 77 VAL B CA 1
ATOM 1707 C C . VAL B 1 77 ? 2.893 -10.078 1.555 1 97.44 77 VAL B C 1
ATOM 1709 O O . VAL B 1 77 ? 1.889 -9.523 2.006 1 97.44 77 VAL B O 1
ATOM 1712 N N . SER B 1 78 ? 3.576 -11 2.23 1 97 78 SER B N 1
ATOM 1713 C CA . SER B 1 78 ? 3.154 -11.398 3.566 1 97 78 SER B CA 1
ATOM 1714 C C . SER B 1 78 ? 3.207 -10.227 4.539 1 97 78 SER B C 1
ATOM 1716 O O . SER B 1 78 ? 2.281 -10.031 5.332 1 97 78 SER B O 1
ATOM 1718 N N . GLY B 1 79 ? 4.258 -9.469 4.465 1 96.81 79 GLY B N 1
ATOM 1719 C CA . GLY B 1 79 ? 4.395 -8.289 5.316 1 96.81 79 GLY B CA 1
ATOM 1720 C C . GLY B 1 79 ? 3.332 -7.242 5.059 1 96.81 79 GLY B C 1
ATOM 1721 O O . GLY B 1 79 ? 2.693 -6.754 5.992 1 96.81 79 GLY B O 1
ATOM 1722 N N . ILE B 1 80 ? 3.111 -6.914 3.83 1 97.19 80 ILE B N 1
ATOM 1723 C CA . ILE B 1 80 ? 2.117 -5.922 3.439 1 97.19 80 ILE B CA 1
ATOM 1724 C C . ILE B 1 80 ? 0.725 -6.395 3.852 1 97.19 80 ILE B C 1
ATOM 1726 O O . ILE B 1 80 ? -0.061 -5.621 4.406 1 97.19 80 ILE B O 1
ATOM 1730 N N . GLY B 1 81 ? 0.444 -7.641 3.617 1 96.81 81 GLY B N 1
ATOM 1731 C CA . GLY B 1 81 ? -0.838 -8.195 4.02 1 96.81 81 GLY B CA 1
ATOM 1732 C C . GLY B 1 81 ? -1.104 -8.062 5.508 1 96.81 81 GLY B C 1
ATOM 1733 O O . GLY B 1 81 ? -2.168 -7.59 5.914 1 96.81 81 GLY B O 1
ATOM 1734 N N . SER B 1 82 ? -0.155 -8.477 6.277 1 95.81 82 SER B N 1
ATOM 1735 C CA . SER B 1 82 ? -0.293 -8.422 7.73 1 95.81 82 SER B CA 1
ATOM 1736 C C . SER B 1 82 ? -0.489 -6.988 8.211 1 95.81 82 SER B C 1
ATOM 1738 O O . SER B 1 82 ? -1.377 -6.715 9.023 1 95.81 82 SER B O 1
ATOM 1740 N N . LEU B 1 83 ? 0.307 -6.098 7.684 1 96.5 83 LEU B N 1
ATOM 1741 C CA . LEU B 1 83 ? 0.263 -4.711 8.133 1 96.5 83 LEU B CA 1
ATOM 1742 C C . LEU B 1 83 ? -1.057 -4.055 7.742 1 96.5 83 LEU B C 1
ATOM 1744 O O . LEU B 1 83 ? -1.632 -3.293 8.523 1 96.5 83 LEU B O 1
ATOM 1748 N N . THR B 1 84 ? -1.51 -4.297 6.57 1 97.12 84 THR B N 1
ATOM 1749 C CA . THR B 1 84 ? -2.695 -3.598 6.094 1 97.12 84 THR B CA 1
ATOM 1750 C C . THR B 1 84 ? -3.951 -4.133 6.773 1 97.12 84 THR B C 1
ATOM 1752 O O . THR B 1 84 ? -4.926 -3.4 6.953 1 97.12 84 THR B O 1
ATOM 1755 N N . ILE B 1 85 ? -3.971 -5.391 7.23 1 94.38 85 ILE B N 1
ATOM 1756 C CA . ILE B 1 85 ? -5.047 -5.906 8.062 1 94.38 85 ILE B CA 1
ATOM 1757 C C . ILE B 1 85 ? -5.098 -5.133 9.383 1 94.38 85 ILE B C 1
ATOM 1759 O O . ILE B 1 85 ? -6.172 -4.73 9.828 1 94.38 85 ILE B O 1
ATOM 1763 N N . GLY B 1 86 ? -3.922 -4.973 9.969 1 95.31 86 GLY B N 1
ATOM 1764 C CA . GLY B 1 86 ? -3.852 -4.148 11.164 1 95.31 86 GLY B CA 1
ATOM 1765 C C . GLY B 1 86 ? -4.324 -2.725 10.93 1 95.31 86 GLY B C 1
ATOM 1766 O O . GLY B 1 86 ? -5.027 -2.156 11.773 1 95.31 86 GLY B O 1
ATOM 1767 N N . ALA B 1 87 ? -3.924 -2.158 9.844 1 96.44 87 ALA B N 1
ATOM 1768 C CA . ALA B 1 87 ? -4.344 -0.805 9.492 1 96.44 87 ALA B CA 1
ATOM 1769 C C . ALA B 1 87 ? -5.863 -0.719 9.359 1 96.44 87 ALA B C 1
ATOM 1771 O O . ALA B 1 87 ? -6.48 0.23 9.852 1 96.44 87 ALA B O 1
ATOM 1772 N N . ALA B 1 88 ? -6.445 -1.654 8.68 1 96.5 88 ALA B N 1
ATOM 1773 C CA . ALA B 1 88 ? -7.891 -1.688 8.484 1 96.5 88 ALA B CA 1
ATOM 1774 C C . ALA B 1 88 ? -8.625 -1.717 9.82 1 96.5 88 ALA B C 1
ATOM 1776 O O . ALA B 1 88 ? -9.648 -1.052 9.984 1 96.5 88 ALA B O 1
ATOM 1777 N N . ARG B 1 89 ? -8.109 -2.455 10.758 1 95.75 89 ARG B N 1
ATOM 1778 C CA . ARG B 1 89 ? -8.711 -2.531 12.094 1 95.75 89 ARG B CA 1
ATOM 1779 C C . ARG B 1 89 ? -8.602 -1.193 12.812 1 95.75 89 ARG B C 1
ATOM 1781 O O . ARG B 1 89 ? -9.586 -0.718 13.391 1 95.75 89 ARG B O 1
ATOM 1788 N N . LEU B 1 90 ? -7.473 -0.594 12.711 1 94.12 90 LEU B N 1
ATOM 1789 C CA . LEU B 1 90 ? -7.234 0.666 13.414 1 94.12 90 LEU B CA 1
ATOM 1790 C C . LEU B 1 90 ? -8.094 1.78 12.828 1 94.12 90 LEU B C 1
ATOM 1792 O O . LEU B 1 90 ? -8.5 2.701 13.539 1 94.12 90 LEU B O 1
ATOM 1796 N N . MET B 1 91 ? -8.438 1.659 11.547 1 94.69 91 MET B N 1
ATOM 1797 C CA . MET B 1 91 ? -9.141 2.734 10.852 1 94.69 91 MET B CA 1
ATOM 1798 C C . MET B 1 91 ? -10.617 2.406 10.703 1 94.69 91 MET B C 1
ATOM 1800 O O . MET B 1 91 ? -11.367 3.168 10.094 1 94.69 91 MET B O 1
ATOM 1804 N N . ASP B 1 92 ? -11.008 1.268 11.227 1 95.12 92 ASP B N 1
ATOM 1805 C CA . ASP B 1 92 ? -12.352 0.766 10.969 1 95.12 92 ASP B CA 1
ATOM 1806 C C . ASP B 1 92 ? -12.664 0.76 9.469 1 95.12 92 ASP B C 1
ATOM 1808 O O . ASP B 1 92 ? -13.711 1.25 9.047 1 95.12 92 ASP B O 1
ATOM 1812 N N . GLY B 1 93 ? -11.711 0.171 8.758 1 96.56 93 GLY B N 1
ATOM 1813 C CA . GLY B 1 93 ? -11.75 0.259 7.309 1 96.56 93 GLY B CA 1
ATOM 1814 C C . GLY B 1 93 ? -12.383 -0.953 6.652 1 96.56 93 GLY B C 1
ATOM 1815 O O . GLY B 1 93 ? -12.5 -1.017 5.426 1 96.56 93 GLY B O 1
ATOM 1816 N N . GLY B 1 94 ? -12.828 -1.934 7.406 1 95.31 94 GLY B N 1
ATOM 1817 C CA . GLY B 1 94 ? -13.336 -3.166 6.82 1 95.31 94 GLY B CA 1
ATOM 1818 C C . GLY B 1 94 ? -12.25 -4.02 6.199 1 95.31 94 GLY B C 1
ATOM 1819 O O . GLY B 1 94 ? -11.102 -4.012 6.66 1 95.31 94 GLY B O 1
ATOM 1820 N N . GLY B 1 95 ? -12.602 -4.805 5.211 1 94.69 95 GLY B N 1
ATOM 1821 C CA . GLY B 1 95 ? -11.641 -5.648 4.527 1 94.69 95 GLY B CA 1
ATOM 1822 C C . GLY B 1 95 ? -10.734 -4.879 3.586 1 94.69 95 GLY B C 1
ATOM 1823 O O . GLY B 1 95 ? -11.156 -3.895 2.977 1 94.69 95 GLY B O 1
ATOM 1824 N N . VAL B 1 96 ? -9.508 -5.359 3.551 1 95.94 96 VAL B N 1
ATOM 1825 C CA . VAL B 1 96 ? -8.555 -4.762 2.619 1 95.94 96 VAL B CA 1
ATOM 1826 C C . VAL B 1 96 ? -8.82 -5.281 1.207 1 95.94 96 VAL B C 1
ATOM 1828 O O . VAL B 1 96 ? -8.844 -6.492 0.979 1 95.94 96 VAL B O 1
ATOM 1831 N N . LYS B 1 97 ? -9.008 -4.363 0.289 1 93.88 97 LYS B N 1
ATOM 1832 C CA . LYS B 1 97 ? -9.273 -4.742 -1.096 1 93.88 97 LYS B CA 1
ATOM 1833 C C . LYS B 1 97 ? -7.977 -4.875 -1.889 1 93.88 97 LYS B C 1
ATOM 1835 O O . LYS B 1 97 ? -7.797 -5.836 -2.641 1 93.88 97 LYS B O 1
ATOM 1840 N N . GLN B 1 98 ? -7.156 -3.947 -1.743 1 95.06 98 GLN B N 1
ATOM 1841 C CA . GLN B 1 98 ? -5.934 -3.91 -2.541 1 95.06 98 GLN B CA 1
ATOM 1842 C C . GLN B 1 98 ? -4.898 -2.977 -1.921 1 95.06 98 GLN B C 1
ATOM 1844 O O . GLN B 1 98 ? -5.254 -1.982 -1.284 1 95.06 98 GLN B O 1
ATOM 1849 N N . THR B 1 99 ? -3.637 -3.326 -2.061 1 97.75 99 THR B N 1
ATOM 1850 C CA . THR B 1 99 ? -2.518 -2.459 -1.706 1 97.75 99 THR B CA 1
ATOM 1851 C C . THR B 1 99 ? -1.56 -2.307 -2.883 1 97.75 99 THR B C 1
ATOM 1853 O O . THR B 1 99 ? -1.251 -3.281 -3.57 1 97.75 99 THR B O 1
ATOM 1856 N N . MET B 1 100 ? -1.115 -1.125 -3.088 1 97.44 100 MET B N 1
ATOM 1857 C CA . MET B 1 100 ? -0.156 -0.832 -4.148 1 97.44 100 MET B CA 1
ATOM 1858 C C . MET B 1 100 ? 1.03 -0.042 -3.607 1 97.44 100 MET B C 1
ATOM 1860 O O . MET B 1 100 ? 0.851 0.916 -2.854 1 97.44 100 MET B O 1
ATOM 1864 N N . VAL B 1 101 ? 2.197 -0.433 -3.953 1 97.56 101 VAL B N 1
ATOM 1865 C CA . VAL B 1 101 ? 3.432 0.278 -3.641 1 97.56 101 VAL B CA 1
ATOM 1866 C C . VAL B 1 101 ? 4.148 0.665 -4.934 1 97.56 101 VAL B C 1
ATOM 1868 O O . VAL B 1 101 ? 4.637 -0.201 -5.664 1 97.56 101 VAL B O 1
ATOM 1871 N N . ALA B 1 102 ? 4.195 1.922 -5.23 1 96.69 102 ALA B N 1
ATOM 1872 C CA . ALA B 1 102 ? 4.93 2.439 -6.383 1 96.69 102 ALA B CA 1
ATOM 1873 C C . ALA B 1 102 ? 6.348 2.848 -5.996 1 96.69 102 ALA B C 1
ATOM 1875 O O . ALA B 1 102 ? 6.539 3.631 -5.062 1 96.69 102 ALA B O 1
ATOM 1876 N N . MET B 1 103 ? 7.332 2.326 -6.727 1 96.5 103 MET B N 1
ATOM 1877 C CA . MET B 1 103 ? 8.742 2.637 -6.516 1 96.5 103 MET B CA 1
ATOM 1878 C C . MET B 1 103 ? 9.375 3.184 -7.793 1 96.5 103 MET B C 1
ATOM 1880 O O . MET B 1 103 ? 8.75 3.18 -8.852 1 96.5 103 MET B O 1
ATOM 1884 N N . GLU B 1 104 ? 10.547 3.715 -7.695 1 96.06 104 GLU B N 1
ATOM 1885 C CA . GLU B 1 104 ? 11.273 4.273 -8.836 1 96.06 104 GLU B CA 1
ATOM 1886 C C . GLU B 1 104 ? 11.5 3.223 -9.922 1 96.06 104 GLU B C 1
ATOM 1888 O O . GLU B 1 104 ? 11.391 3.52 -11.109 1 96.06 104 GLU B O 1
ATOM 1893 N N . GLU B 1 105 ? 11.789 1.951 -9.492 1 96.81 105 GLU B N 1
ATOM 1894 C CA . GLU B 1 105 ? 12.203 0.953 -10.469 1 96.81 105 GLU B CA 1
ATOM 1895 C C . GLU B 1 105 ? 11.258 -0.242 -10.477 1 96.81 105 GLU B C 1
ATOM 1897 O O . GLU B 1 105 ? 11.609 -1.32 -10.961 1 96.81 105 GLU B O 1
ATOM 1902 N N . GLY B 1 106 ? 10.031 -0.023 -9.875 1 96.62 106 GLY B N 1
ATOM 1903 C CA . GLY B 1 106 ? 9.07 -1.115 -9.859 1 96.62 106 GLY B CA 1
ATOM 1904 C C . GLY B 1 106 ? 7.809 -0.785 -9.086 1 96.62 106 GLY B C 1
ATOM 1905 O O . GLY B 1 106 ? 7.676 0.314 -8.547 1 96.62 106 GLY B O 1
ATOM 1906 N N . SER B 1 107 ? 6.922 -1.738 -9.117 1 97.56 107 SER B N 1
ATOM 1907 C CA . SER B 1 107 ? 5.676 -1.654 -8.359 1 97.56 107 SER B CA 1
ATOM 1908 C C . SER B 1 107 ? 5.277 -3.014 -7.797 1 97.56 107 SER B C 1
ATOM 1910 O O . SER B 1 107 ? 5.598 -4.051 -8.383 1 97.56 107 SER B O 1
ATOM 1912 N N . VAL B 1 108 ? 4.66 -2.93 -6.664 1 97.81 108 VAL B N 1
ATOM 1913 C CA . VAL B 1 108 ? 4.141 -4.145 -6.043 1 97.81 108 VAL B CA 1
ATOM 1914 C C . VAL B 1 108 ? 2.648 -3.986 -5.766 1 97.81 108 VAL B C 1
ATOM 1916 O O . VAL B 1 108 ? 2.213 -2.959 -5.242 1 97.81 108 VAL B O 1
ATOM 1919 N N . PHE B 1 109 ? 1.88 -4.969 -6.16 1 97.81 109 PHE B N 1
ATOM 1920 C CA . PHE B 1 109 ? 0.448 -5.023 -5.891 1 97.81 109 PHE B CA 1
ATOM 1921 C C . PHE B 1 109 ? 0.102 -6.242 -5.043 1 97.81 109 PHE B C 1
ATOM 1923 O O . PHE B 1 109 ? 0.636 -7.332 -5.262 1 97.81 109 PHE B O 1
ATOM 1930 N N . VAL B 1 110 ? -0.764 -6.031 -4.09 1 98.12 110 VAL B N 1
ATOM 1931 C CA . VAL B 1 110 ? -1.223 -7.125 -3.236 1 98.12 110 VAL B CA 1
ATOM 1932 C C . VAL B 1 110 ? -2.748 -7.113 -3.158 1 98.12 110 VAL B C 1
ATOM 1934 O O . VAL B 1 110 ? -3.357 -6.062 -2.938 1 98.12 110 VAL B O 1
ATOM 1937 N N . MET B 1 111 ? -3.324 -8.219 -3.344 1 97.56 111 MET B N 1
ATOM 1938 C CA . MET B 1 111 ? -4.77 -8.391 -3.211 1 97.56 111 MET B CA 1
ATOM 1939 C C . MET B 1 111 ? -5.094 -9.672 -2.455 1 97.56 111 MET B C 1
ATOM 1941 O O . MET B 1 111 ? -4.441 -10.695 -2.656 1 97.56 111 MET B O 1
ATOM 1945 N N . SER B 1 112 ? -6.098 -9.586 -1.688 1 94.5 112 SER B N 1
ATOM 1946 C CA . SER B 1 112 ? -6.504 -10.766 -0.934 1 94.5 112 SER B CA 1
ATOM 1947 C C . SER B 1 112 ? -7.375 -11.688 -1.78 1 94.5 112 SER B C 1
ATOM 1949 O O . SER B 1 112 ? -8.188 -11.227 -2.578 1 94.5 112 SER B O 1
ATOM 1951 N N . ILE B 1 113 ? -7.18 -12.953 -1.639 1 92.69 113 ILE B N 1
ATOM 1952 C CA . ILE B 1 113 ? -8.055 -13.992 -2.172 1 92.69 113 ILE B CA 1
ATOM 1953 C C . ILE B 1 113 ? -9.07 -14.398 -1.111 1 92.69 113 ILE B C 1
ATOM 1955 O O . ILE B 1 113 ? -8.883 -14.125 0.076 1 92.69 113 ILE B O 1
ATOM 1959 N N . SER B 1 114 ? -10.234 -14.945 -1.371 1 83.12 114 SER B N 1
ATOM 1960 C CA . SER B 1 114 ? -11.391 -15.227 -0.528 1 83.12 114 SER B CA 1
ATOM 1961 C C . SER B 1 114 ? -10.992 -16.031 0.706 1 83.12 114 SER B C 1
ATOM 1963 O O . SER B 1 114 ? -11.555 -15.844 1.784 1 83.12 114 SER B O 1
ATOM 1965 N N . ASP B 1 115 ? -10 -16.891 0.665 1 84.5 115 ASP B N 1
ATOM 1966 C CA . ASP B 1 115 ? -9.664 -17.75 1.793 1 84.5 115 ASP B CA 1
ATOM 1967 C C . ASP B 1 115 ? -8.609 -17.109 2.682 1 84.5 115 ASP B C 1
ATOM 1969 O O . ASP B 1 115 ? -8.078 -17.75 3.59 1 84.5 115 ASP B O 1
ATOM 1973 N N . GLY B 1 116 ? -8.258 -15.883 2.404 1 88.62 116 GLY B N 1
ATOM 1974 C CA . GLY B 1 116 ? -7.266 -15.188 3.205 1 88.62 116 GLY B CA 1
ATOM 1975 C C . GLY B 1 116 ? -5.887 -15.195 2.574 1 88.62 116 GLY B C 1
ATOM 1976 O O . GLY B 1 116 ? -4.984 -14.492 3.037 1 88.62 116 GLY B O 1
ATOM 1977 N N . SER B 1 117 ? -5.738 -15.992 1.511 1 94.75 117 SER B N 1
ATOM 1978 C CA . SER B 1 117 ? -4.477 -15.938 0.777 1 94.75 117 SER B CA 1
ATOM 1979 C C . SER B 1 117 ? -4.312 -14.609 0.056 1 94.75 117 SER B C 1
ATOM 1981 O O . SER B 1 117 ? -5.266 -13.836 -0.061 1 94.75 117 SER B O 1
ATOM 1983 N N . LEU B 1 118 ? -3.029 -14.383 -0.311 1 96.62 118 LEU B N 1
ATOM 1984 C CA . LEU B 1 118 ? -2.723 -13.102 -0.948 1 96.62 118 LEU B CA 1
ATOM 1985 C C . LEU B 1 118 ? -2.088 -13.32 -2.318 1 96.62 118 LEU B C 1
ATOM 1987 O O . LEU B 1 118 ? -1.241 -14.195 -2.484 1 96.62 118 LEU B O 1
ATOM 1991 N N . LEU B 1 119 ? -2.561 -12.617 -3.287 1 97.12 119 LEU B N 1
ATOM 1992 C CA . LEU B 1 119 ? -1.903 -12.492 -4.582 1 97.12 119 LEU B CA 1
ATOM 1993 C C . LEU B 1 119 ? -0.961 -11.289 -4.602 1 97.12 119 LEU B C 1
ATOM 1995 O O . LEU B 1 119 ? -1.36 -10.18 -4.246 1 97.12 119 LEU B O 1
ATOM 1999 N N . GLY B 1 120 ? 0.291 -11.547 -4.883 1 97.81 120 GLY B N 1
ATOM 2000 C CA . GLY B 1 120 ? 1.273 -10.492 -5.062 1 97.81 120 GLY B CA 1
ATOM 2001 C C . GLY B 1 120 ? 1.772 -10.375 -6.488 1 97.81 120 GLY B C 1
ATOM 2002 O O . GLY B 1 120 ? 2.062 -11.383 -7.137 1 97.81 120 GLY B O 1
ATOM 2003 N N . VAL B 1 121 ? 1.9 -9.172 -6.984 1 97.44 121 VAL B N 1
ATOM 2004 C CA . VAL B 1 121 ? 2.377 -8.914 -8.344 1 97.44 121 VAL B CA 1
ATOM 2005 C C . VAL B 1 121 ? 3.508 -7.887 -8.305 1 97.44 121 VAL B C 1
ATOM 2007 O O . VAL B 1 121 ? 3.381 -6.836 -7.672 1 97.44 121 VAL B O 1
ATOM 2010 N N . HIS B 1 122 ? 4.578 -8.219 -8.828 1 97 122 HIS B N 1
ATOM 2011 C CA . HIS B 1 122 ? 5.668 -7.297 -9.109 1 97 122 HIS B CA 1
ATOM 2012 C C . HIS B 1 122 ? 5.645 -6.836 -10.562 1 97 122 HIS B C 1
ATOM 2014 O O . HIS B 1 122 ? 5.613 -7.66 -11.477 1 97 122 HIS B O 1
ATOM 2020 N N . ALA B 1 123 ? 5.66 -5.512 -10.758 1 97.31 123 ALA B N 1
ATOM 2021 C CA . ALA B 1 123 ? 5.531 -4.969 -12.109 1 97.31 123 ALA B CA 1
ATOM 2022 C C . ALA B 1 123 ? 6.5 -3.811 -12.328 1 97.31 123 ALA B C 1
ATOM 2024 O O . ALA B 1 123 ? 7.164 -3.359 -11.391 1 97.31 123 ALA B O 1
ATOM 2025 N N . THR B 1 124 ? 6.66 -3.414 -13.531 1 97.06 124 THR B N 1
ATOM 2026 C CA . THR B 1 124 ? 7.484 -2.268 -13.898 1 97.06 124 THR B CA 1
ATOM 2027 C C . THR B 1 124 ? 6.91 -0.98 -13.312 1 97.06 124 THR B C 1
ATOM 2029 O O . THR B 1 124 ? 5.727 -0.921 -12.977 1 97.06 124 THR B O 1
ATOM 2032 N N . PRO B 1 125 ? 7.723 -0.001 -13.156 1 95.94 125 PRO B N 1
ATOM 2033 C CA . PRO B 1 125 ? 7.254 1.236 -12.531 1 95.94 125 PRO B CA 1
ATOM 2034 C C . PRO B 1 125 ? 6.238 1.986 -13.391 1 95.94 125 PRO B C 1
ATOM 2036 O O . PRO B 1 125 ? 5.461 2.791 -12.867 1 95.94 125 PRO B O 1
ATOM 2039 N N . ASP B 1 126 ? 6.207 1.716 -14.719 1 95.06 126 ASP B N 1
ATOM 2040 C CA . ASP B 1 126 ? 5.332 2.461 -15.617 1 95.06 126 ASP B CA 1
ATOM 2041 C C . ASP B 1 126 ? 4.098 1.643 -15.984 1 95.06 126 ASP B C 1
ATOM 2043 O O . ASP B 1 126 ? 3.354 2.008 -16.906 1 95.06 126 ASP B O 1
ATOM 2047 N N . CYS B 1 127 ? 3.854 0.597 -15.234 1 96.19 127 CYS B N 1
ATOM 2048 C CA . CYS B 1 127 ? 2.686 -0.228 -15.531 1 96.19 127 CYS B CA 1
ATOM 2049 C C . CYS B 1 127 ? 1.396 0.545 -15.281 1 96.19 127 CYS B C 1
ATOM 2051 O O . CYS B 1 127 ? 1.38 1.503 -14.508 1 96.19 127 CYS B O 1
ATOM 2053 N N . ASP B 1 128 ? 0.36 0.193 -15.961 1 94.25 128 ASP B N 1
ATOM 2054 C CA . ASP B 1 128 ? -0.964 0.753 -15.711 1 94.25 128 ASP B CA 1
ATOM 2055 C C . ASP B 1 128 ? -1.635 0.069 -14.523 1 94.25 128 ASP B C 1
ATOM 2057 O O . ASP B 1 128 ? -2.074 -1.078 -14.625 1 94.25 128 ASP B O 1
ATOM 2061 N N . MET B 1 129 ? -1.787 0.804 -13.484 1 91.94 129 MET B N 1
ATOM 2062 C CA . MET B 1 129 ? -2.303 0.254 -12.234 1 91.94 129 MET B CA 1
ATOM 2063 C C . MET B 1 129 ? -3.721 -0.274 -12.414 1 91.94 129 MET B C 1
ATOM 2065 O O . MET B 1 129 ? -4.082 -1.302 -11.836 1 91.94 129 MET B O 1
ATOM 2069 N N . SER B 1 130 ? -4.492 0.47 -13.227 1 91.12 130 SER B N 1
ATOM 2070 C CA . SER B 1 130 ? -5.879 0.056 -13.43 1 91.12 130 SER B CA 1
ATOM 2071 C C . SER B 1 130 ? -5.957 -1.267 -14.18 1 91.12 130 SER B C 1
ATOM 2073 O O . SER B 1 130 ? -6.812 -2.105 -13.891 1 91.12 130 SER B O 1
ATOM 2075 N N . VAL B 1 131 ? -5.07 -1.422 -15.055 1 95.31 131 VAL B N 1
ATOM 2076 C CA . VAL B 1 131 ? -5.039 -2.654 -15.836 1 95.31 131 VAL B CA 1
ATOM 2077 C C . VAL B 1 131 ? -4.566 -3.811 -14.953 1 95.31 131 VAL B C 1
ATOM 2079 O O . VAL B 1 131 ? -5.184 -4.879 -14.938 1 95.31 131 VAL B O 1
ATOM 2082 N N . VAL B 1 132 ? -3.512 -3.598 -14.188 1 96.31 132 VAL B N 1
ATOM 2083 C CA . VAL B 1 132 ? -2.99 -4.633 -13.297 1 96.31 132 VAL B CA 1
ATOM 2084 C C . VAL B 1 132 ? -4.055 -5.023 -12.281 1 96.31 132 VAL B C 1
ATOM 2086 O O . VAL B 1 132 ? -4.348 -6.207 -12.102 1 96.31 132 VAL B O 1
ATOM 2089 N N . ALA B 1 133 ? -4.703 -4.043 -11.734 1 94.44 133 ALA B N 1
ATOM 2090 C CA . ALA B 1 133 ? -5.727 -4.289 -10.719 1 94.44 133 ALA B CA 1
ATOM 2091 C C . ALA B 1 133 ? -6.895 -5.078 -11.305 1 94.44 133 ALA B C 1
ATOM 2093 O O . ALA B 1 133 ? -7.434 -5.977 -10.648 1 94.44 133 ALA B O 1
ATOM 2094 N N . TYR B 1 134 ? -7.223 -4.723 -12.477 1 94.88 134 TYR B N 1
ATOM 2095 C CA . TYR B 1 134 ? -8.328 -5.41 -13.141 1 94.88 134 TYR B CA 1
ATOM 2096 C C . TYR B 1 134 ? -8 -6.887 -13.336 1 94.88 134 TYR B C 1
ATOM 2098 O O . TYR B 1 134 ? -8.812 -7.758 -13 1 94.88 134 TYR B O 1
ATOM 2106 N N . HIS B 1 135 ? -6.91 -7.215 -13.852 1 96.69 135 HIS B N 1
ATOM 2107 C CA . HIS B 1 135 ? -6.523 -8.594 -14.117 1 96.69 135 HIS B CA 1
ATOM 2108 C C . HIS B 1 135 ? -6.324 -9.375 -12.82 1 96.69 135 HIS B C 1
ATOM 2110 O O . HIS B 1 135 ? -6.625 -10.562 -12.758 1 96.69 135 HIS B O 1
ATOM 2116 N N . MET B 1 136 ? -5.797 -8.703 -11.844 1 97.25 136 MET B N 1
ATOM 2117 C CA . MET B 1 136 ? -5.691 -9.352 -10.539 1 97.25 136 MET B CA 1
ATOM 2118 C C . MET B 1 136 ? -7.066 -9.742 -10.008 1 97.25 136 MET B C 1
ATOM 2120 O O . MET B 1 136 ? -7.254 -10.852 -9.508 1 97.25 136 MET B O 1
ATOM 2124 N N . ALA B 1 137 ? -8.031 -8.828 -10.172 1 95.38 137 ALA B N 1
ATOM 2125 C CA . ALA B 1 137 ? -9.391 -9.117 -9.727 1 95.38 137 ALA B CA 1
ATOM 2126 C C . ALA B 1 137 ? -9.961 -10.336 -10.453 1 95.38 137 ALA B C 1
ATOM 2128 O O . ALA B 1 137 ? -10.617 -11.18 -9.836 1 95.38 137 ALA B O 1
ATOM 2129 N N . LEU B 1 138 ? -9.758 -10.398 -11.727 1 94.5 138 LEU B N 1
ATOM 2130 C CA . LEU B 1 138 ? -10.211 -11.531 -12.523 1 94.5 138 LEU B CA 1
ATOM 2131 C C . LEU B 1 138 ? -9.586 -12.828 -12.031 1 94.5 138 LEU B C 1
ATOM 2133 O O . LEU B 1 138 ? -10.281 -13.836 -11.852 1 94.5 138 LEU B O 1
ATOM 2137 N N . PHE B 1 139 ? -8.266 -12.805 -11.766 1 94.25 139 PHE B N 1
ATOM 2138 C CA . PHE B 1 139 ? -7.562 -13.969 -11.242 1 94.25 139 PHE B CA 1
ATOM 2139 C C . PHE B 1 139 ? -8.133 -14.398 -9.898 1 94.2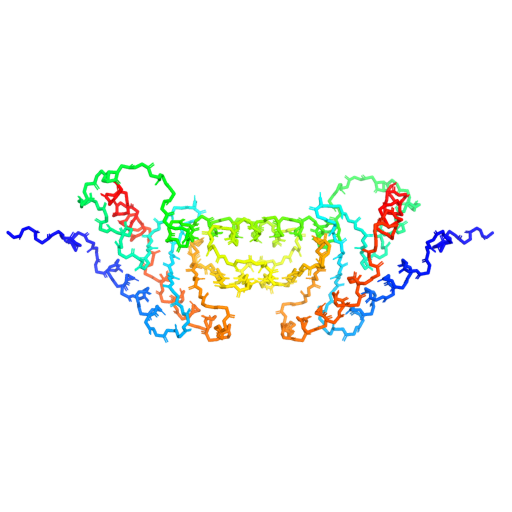5 139 PHE B C 1
ATOM 2141 O O . PHE B 1 139 ? -8.422 -15.578 -9.68 1 94.25 139 PHE B O 1
ATOM 2148 N N . VAL 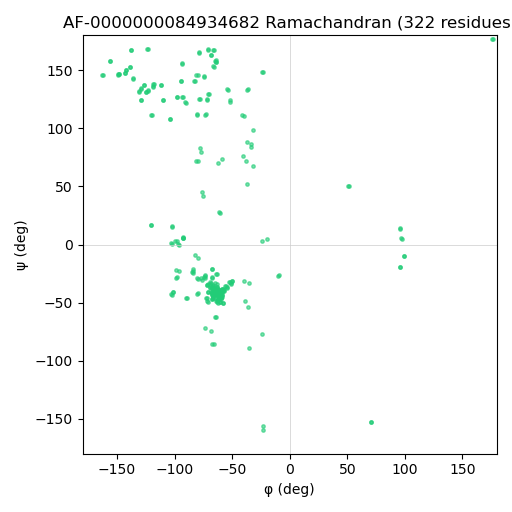B 1 140 ? -8.273 -13.438 -8.992 1 95.69 140 VAL B N 1
ATOM 2149 C CA . VAL B 1 140 ? -8.734 -13.719 -7.633 1 95.69 140 VAL B CA 1
ATOM 2150 C C . VAL B 1 140 ? -10.133 -14.328 -7.676 1 95.69 140 VAL B C 1
ATOM 2152 O O . VAL B 1 140 ? -10.43 -15.266 -6.93 1 95.69 140 VAL B O 1
ATOM 2155 N N . GLY B 1 141 ? -10.992 -13.805 -8.547 1 93.31 141 GLY B N 1
ATOM 2156 C CA . GLY B 1 141 ? -12.32 -14.383 -8.711 1 93.31 141 GLY B CA 1
ATOM 2157 C C . GLY B 1 141 ? -12.289 -15.828 -9.148 1 93.31 141 GLY B C 1
ATOM 2158 O O . GLY B 1 141 ? -13.039 -16.656 -8.625 1 93.31 141 GLY B O 1
ATOM 2159 N N . ARG B 1 142 ? -11.422 -16.172 -10 1 90.5 142 ARG B N 1
ATOM 2160 C CA . ARG B 1 142 ? -11.32 -17.547 -10.516 1 90.5 142 ARG B CA 1
ATOM 2161 C C . ARG B 1 142 ? -10.586 -18.438 -9.531 1 90.5 142 ARG B C 1
ATOM 2163 O O . ARG B 1 142 ? -10.984 -19.594 -9.32 1 90.5 142 ARG B O 1
ATOM 2170 N N . ALA B 1 143 ? -9.523 -17.953 -8.938 1 90.94 143 ALA B N 1
ATOM 2171 C CA . ALA B 1 143 ? -8.711 -18.719 -8 1 90.94 143 ALA B CA 1
ATOM 2172 C C . ALA B 1 143 ? -9.492 -19.031 -6.73 1 90.94 143 ALA B C 1
ATOM 2174 O O . ALA B 1 143 ? -9.297 -20.094 -6.121 1 90.94 143 ALA B O 1
ATOM 2175 N N . GLY B 1 144 ? -10.258 -18.109 -6.227 1 88.44 144 GLY B N 1
ATOM 2176 C CA . GLY B 1 144 ? -11.039 -18.312 -5.016 1 88.44 144 GLY B CA 1
ATOM 2177 C C . GLY B 1 144 ? -11.867 -19.578 -5.043 1 88.44 144 GLY B C 1
ATOM 2178 O O . GLY B 1 144 ? -12.039 -20.234 -4.02 1 88.44 144 GLY B O 1
ATOM 2179 N N . HIS B 1 145 ? -12.289 -19.953 -6.16 1 86.31 145 HIS B N 1
ATOM 2180 C CA . HIS B 1 145 ? -13.133 -21.141 -6.309 1 86.31 145 HIS B CA 1
ATOM 2181 C C . HIS B 1 145 ? -12.289 -22.406 -6.391 1 86.31 145 HIS B C 1
ATOM 2183 O O . HIS B 1 145 ? -12.766 -23.5 -6.051 1 86.31 145 HIS B O 1
ATOM 2189 N N . VAL B 1 146 ? -11.062 -22.219 -6.75 1 89.06 146 VAL B N 1
ATOM 2190 C CA . VAL B 1 146 ? -10.203 -23.375 -7.023 1 89.06 146 VAL B CA 1
ATOM 2191 C C . VAL B 1 146 ? -9.328 -23.672 -5.805 1 89.06 146 VAL B C 1
ATOM 2193 O O . VAL B 1 146 ? -8.969 -24.828 -5.555 1 89.06 146 VAL B O 1
ATOM 2196 N N . LEU B 1 147 ? -9.023 -22.688 -5.043 1 91.19 147 LEU B N 1
ATOM 2197 C CA . LEU B 1 147 ? -8.102 -22.828 -3.922 1 91.19 147 LEU B CA 1
ATOM 2198 C C . LEU B 1 147 ? -8.797 -23.438 -2.711 1 91.19 147 LEU B C 1
ATOM 2200 O O . LEU B 1 147 ? -9.039 -22.75 -1.718 1 91.19 147 LEU B O 1
ATOM 2204 N N . THR B 1 148 ? -9.094 -24.672 -2.771 1 89.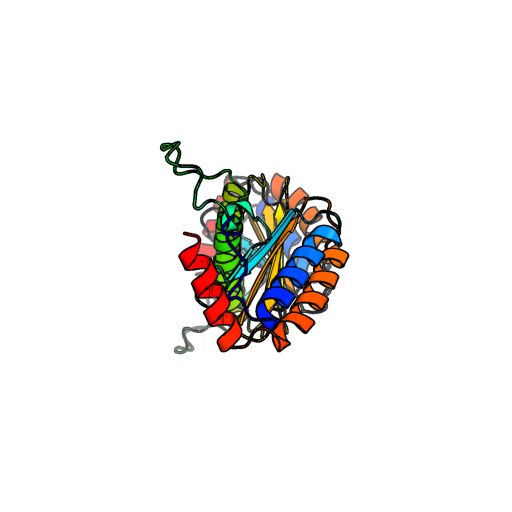44 148 THR B N 1
ATOM 2205 C CA . THR B 1 148 ? -9.664 -25.438 -1.664 1 89.44 148 THR B CA 1
ATOM 2206 C C . THR B 1 148 ? -8.586 -25.828 -0.662 1 89.44 148 THR B C 1
ATOM 2208 O O . THR B 1 148 ? -7.391 -25.703 -0.949 1 89.44 148 THR B O 1
ATOM 2211 N N . PRO B 1 149 ? -9.047 -26.219 0.445 1 89.38 149 PRO B N 1
ATOM 2212 C CA . PRO B 1 149 ? -8.055 -26.688 1.412 1 89.38 149 PRO B CA 1
ATOM 2213 C C . PRO B 1 149 ? -7.172 -27.797 0.855 1 89.38 149 PRO B C 1
ATOM 2215 O O . PRO B 1 149 ? -5.969 -27.844 1.126 1 89.38 149 PRO B O 1
ATOM 2218 N N . GLU B 1 150 ? -7.797 -28.656 0.022 1 90.44 150 GLU B N 1
ATOM 2219 C CA . GLU B 1 150 ? -7.055 -29.75 -0.59 1 90.44 150 GLU B CA 1
ATOM 2220 C C . GLU B 1 150 ? -6.012 -29.234 -1.578 1 90.44 150 GLU B C 1
ATOM 2222 O O . GLU B 1 150 ? -4.867 -29.688 -1.575 1 90.44 150 GLU B O 1
ATOM 2227 N N . VAL B 1 151 ? -6.406 -28.281 -2.352 1 92.38 151 VAL B N 1
ATOM 2228 C CA . VAL B 1 151 ? -5.504 -27.719 -3.354 1 92.38 151 VAL B CA 1
ATOM 2229 C C . VAL B 1 151 ? -4.383 -26.938 -2.666 1 92.38 151 VAL B C 1
ATOM 2231 O O . VAL B 1 151 ? -3.221 -27.031 -3.066 1 92.38 151 VAL B O 1
ATOM 2234 N N . ARG B 1 152 ? -4.66 -26.281 -1.635 1 91.19 152 ARG B N 1
ATOM 2235 C CA . ARG B 1 152 ? -3.666 -25.547 -0.87 1 91.19 152 ARG B CA 1
ATOM 2236 C C . ARG B 1 152 ? -2.6 -26.484 -0.305 1 91.19 152 ARG B C 1
ATOM 2238 O O . ARG B 1 152 ? -1.404 -26.188 -0.398 1 91.19 152 ARG B O 1
ATOM 2245 N N . SER B 1 153 ? -3.094 -27.531 0.26 1 91.06 153 SER B N 1
ATOM 2246 C CA . SER B 1 153 ? -2.174 -28.5 0.839 1 91.06 153 SER B CA 1
ATOM 2247 C C . SER B 1 153 ? -1.24 -29.078 -0.219 1 91.06 153 SER B C 1
ATOM 2249 O O . SER B 1 153 ? -0.045 -29.25 0.029 1 91.06 153 SER B O 1
ATOM 2251 N N . GLU B 1 154 ? -1.808 -29.344 -1.327 1 92.12 154 GLU B N 1
ATOM 2252 C CA . GLU B 1 154 ? -1.022 -29.891 -2.428 1 92.12 154 GLU B CA 1
ATOM 2253 C C . GLU B 1 154 ? 0.046 -28.906 -2.891 1 92.12 154 GLU B C 1
ATOM 2255 O O . GLU B 1 154 ? 1.198 -29.297 -3.105 1 92.12 154 GLU B O 1
ATOM 2260 N N . LEU B 1 155 ? -0.343 -27.719 -2.99 1 90.88 155 LEU B N 1
ATOM 2261 C CA . LEU B 1 155 ? 0.586 -26.688 -3.451 1 90.88 155 LEU B CA 1
ATOM 2262 C C . LEU B 1 155 ? 1.688 -26.453 -2.424 1 90.88 155 LEU B C 1
ATOM 2264 O O . LEU B 1 155 ? 2.852 -26.266 -2.785 1 90.88 155 LEU B O 1
ATOM 2268 N N . ARG B 1 156 ? 1.326 -26.516 -1.192 1 88.56 156 ARG B N 1
ATOM 2269 C CA . ARG B 1 156 ? 2.303 -26.359 -0.12 1 88.56 156 ARG B CA 1
ATOM 2270 C C . ARG B 1 156 ? 3.346 -27.469 -0.158 1 88.56 156 ARG B C 1
ATOM 2272 O O . ARG B 1 156 ? 4.543 -27.219 -0.038 1 88.56 156 ARG B O 1
ATOM 2279 N N . LYS B 1 157 ? 2.914 -28.641 -0.375 1 87.12 157 LYS B N 1
ATOM 2280 C CA . LYS B 1 157 ? 3.811 -29.797 -0.445 1 87.12 157 LYS B CA 1
ATOM 2281 C C . LYS B 1 157 ? 4.746 -29.688 -1.645 1 87.12 157 LYS B C 1
ATOM 2283 O O . LYS B 1 157 ? 5.918 -30.062 -1.559 1 87.12 157 LYS B O 1
ATOM 2288 N N . SER B 1 158 ? 4.164 -29.219 -2.682 1 85.12 158 SER B N 1
ATOM 2289 C CA . SER B 1 158 ? 4.957 -29.078 -3.895 1 85.12 158 SER B CA 1
ATOM 2290 C C . SER B 1 158 ? 6.07 -28.047 -3.709 1 85.12 158 SER B C 1
ATOM 2292 O O . SER B 1 158 ? 7.18 -28.219 -4.219 1 85.12 158 SER B O 1
ATOM 2294 N N . MET B 1 159 ? 5.762 -27.016 -3.004 1 82 159 MET B N 1
ATOM 2295 C CA . MET B 1 159 ? 6.742 -25.953 -2.768 1 82 159 MET B CA 1
ATOM 2296 C C . MET B 1 159 ? 7.824 -26.422 -1.797 1 82 159 MET B C 1
ATOM 2298 O O . MET B 1 159 ? 8.977 -26.016 -1.902 1 82 159 MET B O 1
ATOM 2302 N N . GLU B 1 160 ? 7.426 -27.266 -0.826 1 77.88 160 GLU B N 1
ATOM 2303 C CA . GLU B 1 160 ? 8.375 -27.812 0.141 1 77.88 160 GLU B CA 1
ATOM 2304 C C . GLU B 1 160 ? 9.305 -28.828 -0.511 1 77.88 160 GLU B C 1
ATOM 2306 O O . GLU B 1 160 ? 10.438 -29.016 -0.065 1 77.88 160 GLU B O 1
ATOM 2311 N N . SER B 1 161 ? 8.742 -29.531 -1.449 1 71 161 SER B N 1
ATOM 2312 C CA . SER B 1 161 ? 9.539 -30.562 -2.104 1 71 161 SER B CA 1
ATOM 2313 C C . SER B 1 161 ? 10.57 -29.953 -3.045 1 71 161 SER B C 1
ATOM 2315 O O . SER B 1 161 ? 11.586 -30.594 -3.352 1 71 161 SER B O 1
ATOM 2317 N N . THR B 1 162 ? 10.234 -28.875 -3.521 1 58.66 162 THR B N 1
ATOM 2318 C CA . THR B 1 162 ? 11.164 -28.219 -4.434 1 58.66 162 THR B CA 1
ATOM 2319 C C . THR B 1 162 ? 12.266 -27.5 -3.66 1 58.66 162 THR B C 1
ATOM 2321 O O . THR B 1 162 ? 13.336 -27.219 -4.203 1 58.66 162 THR B O 1
ATOM 2324 N N . GLN B 1 163 ? 12.141 -27.344 -2.307 1 49.72 163 GLN B N 1
ATOM 2325 C CA . GLN B 1 163 ? 13.211 -26.766 -1.508 1 49.72 163 GLN B CA 1
ATOM 2326 C C . GLN B 1 163 ? 14.227 -27.812 -1.086 1 49.72 163 GLN B C 1
ATOM 2328 O O . GLN B 1 163 ? 13.867 -28.969 -0.826 1 49.72 163 GLN B O 1
#

Sequence (326 aa):
MTATGTFGLSTEARNLQWLLGNLVEEVPGVRSVAVVSSDGLMLLSSDPAVQQSTTAAAEAGRPDGPRGSSADLATIVSGIGSLTIGAARLMDGGGVKQTMVAMEEGSVFVMSISDGSLLGVHATPDCDMSVVAYHMALFVGRAGHVLTPEVRSELRKSMESTQMTATGTFGLSTEARNLQWLLGNLVEEVPGVRSVAVVSSDGLMLLSSDPAVQQSTTAAAEAGRPDGPRGSSADLATIVSGIGSLTIGAARLMDGGGVKQTMVAMEEGSVFVMSISDGSLLGVHATPDCDMSVVAYHMALFVGRAGHVLTPEVRSELRKSMESTQ

InterPro domains:
  IPR004942 Roadblock/LAMTOR2 domain [PF03259] (72-122)
  IPR004942 Roadblock/LAMTOR2 domain [SM00960] (17-123)
  IPR053141 Mycobacterial serine protease inhibitor Rv3364c [PTHR36222] (11-158)

Secondary structure (DSSP, 8-state):
-------S--HHHHHHHHHHHHHHHHSTTEEEEEEE-TTS-EEEES-HHHHHTTSS----S-----TT-HHHHHHHHHHHHHHHHHHHHHTT--SEEEEEEEETTEEEEEEE-TTS-EEEEEE-TT--HHHHHHHHHHHHHHHHHH--HHHHHHHHHHHHHH-/-----S-SS-HHHHHHHHHHHHHHHHSTTEEEEEEE-TTS-EEEES-HHHHHTTSS----------TT-HHHHHHHHHHHHHHHHHHHHHTT--SEEEEEEEETTEEEEEEE-TTS-EEEEEE-TT--HHHHHHHHHHHHHHHHHH--HHHHHHHHHHHHHH-

Foldseek 3Di:
DPPPPCPPADPLLVVLLVLQLCLQVPFAFWDKKFKAALVLHTLDINDCCLLAVPPPDPPDDDPCPPPPDRVNQSNVQNVVLVVVVVVCVVVVNPDDAKDKDADPFWIKIWGAAPNNMIMIIIGGNPGDPVRSSVSVVVSSVVSNVSPDPVNSVSSRVSSVVSD/DPPPDVPPADPLLVVLLVLQLCLQVPFAFWDKKFKAALVLHTLDINDCCLLAVPPPDPPPDDPCPDPPDRVNQSNVQNVVLVVVVVVCVVVVNPDDAKDKDADPFWIKIWGAAPNNMIMIIIGGNPGDPVRSSVSVVVSSVVSNVSPDPVNSVSSRVSSVVSD